Protein AF-A0A7J6TRD1-F1 (afdb_monomer_lite)

Organism: Perkinsus olseni (NCBI:txid32597)

Secondary structure (DSSP, 8-state):
-HHHHHHHHHHTTSS-SSHHHHHHHHHHHHHHHHHHHHHTHHHHTS-TT-PPPTT--HHHHHHHHHHHHHHHHGGGTTTTSHHHH-HHHHHHHHHHHHHHHHH-TTT---TTHHHHHHHHHHHHHHHHH-S-GGG--TT-TTT--HHHHHHHHHHHHHHHHHHHHHSGGGTSTT-HHHHHHHHHHHHHHHHH-HHHHHHHHHT-

Structure (mmCIF, N/CA/C/O backbone):
data_AF-A0A7J6TRD1-F1
#
_entry.id   AF-A0A7J6TRD1-F1
#
loop_
_atom_site.group_PDB
_atom_site.id
_atom_site.type_symbol
_atom_site.label_atom_id
_atom_site.label_alt_id
_atom_site.label_comp_id
_atom_site.label_asym_id
_atom_site.label_entity_id
_atom_site.label_seq_id
_atom_site.pdbx_PDB_ins_code
_atom_site.Cartn_x
_atom_site.Cartn_y
_atom_site.Cartn_z
_atom_site.occupancy
_atom_site.B_iso_or_equiv
_atom_site.auth_seq_id
_atom_site.auth_comp_id
_atom_site.auth_asym_id
_atom_site.auth_atom_id
_atom_site.pdbx_PDB_model_num
ATOM 1 N N . MET A 1 1 ? -4.265 -20.662 -9.378 1.00 59.41 1 MET A N 1
ATOM 2 C CA . MET A 1 1 ? -3.933 -19.256 -9.032 1.00 59.41 1 MET A CA 1
ATOM 3 C C . MET A 1 1 ? -4.530 -18.215 -9.978 1.00 59.41 1 MET A C 1
ATOM 5 O O . MET A 1 1 ? -5.147 -17.291 -9.468 1.00 59.41 1 MET A O 1
ATOM 9 N N . LYS A 1 2 ? -4.452 -18.367 -11.314 1.00 62.97 2 LYS A N 1
ATOM 10 C CA . LYS A 1 2 ? -4.975 -17.378 -12.292 1.00 62.97 2 LYS A CA 1
ATOM 11 C C . LYS A 1 2 ? -6.439 -16.941 -12.072 1.00 62.97 2 LYS A C 1
ATOM 13 O O . LYS A 1 2 ? -6.766 -15.777 -12.265 1.00 62.97 2 LYS A O 1
ATOM 18 N N . VAL A 1 3 ? -7.304 -17.848 -11.606 1.00 75.88 3 VAL A N 1
ATOM 19 C CA . VAL A 1 3 ? -8.715 -17.539 -11.294 1.00 75.88 3 VAL A CA 1
ATOM 20 C C . VAL A 1 3 ? -8.857 -16.600 -10.089 1.00 75.88 3 VAL A C 1
ATOM 22 O O . VAL A 1 3 ? -9.725 -15.735 -10.105 1.00 75.88 3 VAL A O 1
ATOM 25 N N . ARG A 1 4 ? -7.990 -16.720 -9.069 1.00 79.06 4 ARG A N 1
ATOM 26 C CA . ARG A 1 4 ? -8.052 -15.895 -7.848 1.00 79.06 4 ARG A CA 1
ATOM 27 C C . ARG A 1 4 ? -7.770 -14.430 -8.161 1.00 79.06 4 ARG A C 1
ATOM 29 O O . ARG A 1 4 ? -8.547 -13.577 -7.755 1.00 79.06 4 ARG A O 1
ATOM 36 N N . VAL A 1 5 ? -6.713 -14.163 -8.929 1.00 77.19 5 VAL A N 1
ATOM 37 C CA . VAL A 1 5 ? -6.360 -12.796 -9.349 1.00 77.19 5 VAL A CA 1
ATOM 38 C C . VAL A 1 5 ? -7.498 -12.196 -10.141 1.00 77.19 5 VAL A C 1
ATOM 40 O O . VAL A 1 5 ? -8.017 -11.154 -9.769 1.00 77.19 5 VAL A O 1
ATOM 43 N N . LYS A 1 6 ? -7.981 -12.920 -11.154 1.00 78.12 6 LYS A N 1
ATOM 44 C CA . LYS A 1 6 ? -9.067 -12.426 -11.991 1.00 78.12 6 LYS A CA 1
ATOM 45 C C . LYS A 1 6 ? -10.342 -12.134 -11.202 1.00 78.12 6 LYS A C 1
ATOM 47 O O . LYS A 1 6 ? -11.020 -11.149 -11.478 1.00 78.12 6 LYS A O 1
ATOM 52 N N . ALA A 1 7 ? -10.665 -12.985 -10.229 1.00 80.94 7 ALA A N 1
ATOM 53 C CA . ALA A 1 7 ? -11.803 -12.784 -9.344 1.00 80.94 7 ALA A CA 1
ATOM 54 C C . ALA A 1 7 ? -11.631 -11.526 -8.485 1.00 80.94 7 ALA A C 1
ATOM 56 O O . ALA A 1 7 ? -12.567 -10.743 -8.394 1.00 80.94 7 ALA A O 1
ATOM 57 N N . TRP A 1 8 ? -10.446 -11.297 -7.912 1.00 81.50 8 TRP A N 1
ATOM 58 C CA . TRP A 1 8 ? -10.152 -10.100 -7.118 1.00 81.50 8 TRP A CA 1
ATOM 59 C C . TRP A 1 8 ? -10.197 -8.832 -7.964 1.00 81.50 8 TRP A C 1
ATOM 61 O O . TRP A 1 8 ? -10.848 -7.864 -7.589 1.00 81.50 8 TRP A O 1
ATOM 71 N N . GLU A 1 9 ? -9.578 -8.858 -9.141 1.00 80.75 9 GLU A N 1
ATOM 72 C CA . GLU A 1 9 ? -9.594 -7.733 -10.068 1.00 80.75 9 GLU A CA 1
ATOM 73 C C . GLU A 1 9 ? -11.023 -7.355 -10.496 1.00 80.75 9 GLU A C 1
ATOM 75 O O . GLU A 1 9 ? -11.338 -6.175 -10.633 1.00 80.75 9 GLU A O 1
ATOM 80 N N . LEU A 1 10 ? -11.906 -8.336 -10.703 1.00 81.69 10 LEU A N 1
ATOM 81 C CA . LEU A 1 10 ? -13.313 -8.092 -11.032 1.00 81.69 10 LEU A CA 1
ATOM 82 C C . LEU A 1 10 ? -14.129 -7.643 -9.815 1.00 81.69 10 LEU A C 1
ATOM 84 O O . LEU A 1 10 ? -14.879 -6.677 -9.916 1.00 81.69 10 LEU A O 1
ATOM 88 N N . ALA A 1 11 ? -13.976 -8.317 -8.672 1.00 77.56 11 ALA A N 1
ATOM 89 C CA . ALA A 1 11 ? -14.727 -8.031 -7.449 1.00 77.56 11 ALA A CA 1
ATOM 90 C C . ALA A 1 11 ? -14.406 -6.642 -6.888 1.00 77.56 11 ALA A C 1
ATOM 92 O O . ALA A 1 11 ? -15.297 -5.935 -6.430 1.00 77.56 11 ALA A O 1
ATOM 93 N N . LEU A 1 12 ? -13.144 -6.223 -6.987 1.00 80.69 12 LEU A N 1
ATOM 94 C CA . LEU A 1 12 ? -12.707 -4.884 -6.605 1.00 80.69 12 LEU A CA 1
ATOM 95 C C . LEU A 1 12 ? -13.001 -3.850 -7.709 1.00 80.69 12 LEU A C 1
ATOM 97 O O . LEU A 1 12 ? -12.717 -2.671 -7.549 1.00 80.69 12 LEU A O 1
ATOM 101 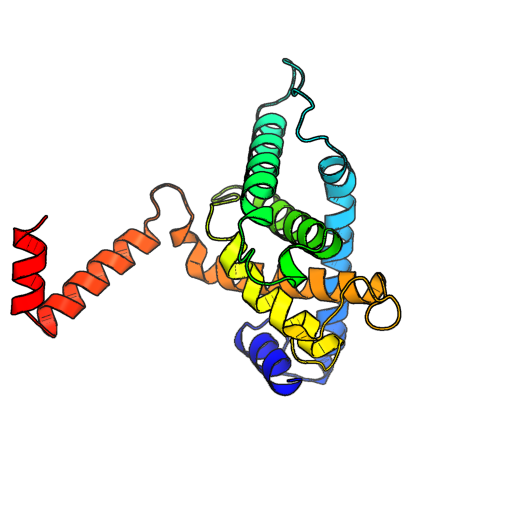N N . GLY A 1 13 ? -13.567 -4.240 -8.855 1.00 77.12 13 GLY A N 1
ATOM 102 C CA . GLY A 1 13 ? -13.823 -3.312 -9.962 1.00 77.12 13 GLY A CA 1
ATOM 103 C C . GLY A 1 13 ? -12.544 -2.736 -10.583 1.00 77.12 13 GLY A C 1
ATOM 104 O O . GLY A 1 13 ? -12.576 -1.706 -11.261 1.00 77.12 13 GLY A O 1
ATOM 105 N N . TYR A 1 14 ? -11.397 -3.387 -10.366 1.00 79.62 14 TYR A N 1
ATOM 106 C CA . TYR A 1 14 ? -10.159 -3.056 -11.061 1.00 79.62 14 TYR A CA 1
ATOM 107 C C . TYR A 1 14 ? -10.305 -3.304 -12.566 1.00 79.62 14 TYR A C 1
ATOM 109 O O . TYR A 1 14 ? -9.889 -2.461 -13.369 1.00 79.62 14 TYR A O 1
ATOM 117 N N . LEU A 1 15 ? -10.966 -4.406 -12.926 1.00 81.44 15 LEU A N 1
ATOM 118 C CA . LEU A 1 15 ? -11.308 -4.778 -14.289 1.00 81.44 15 LEU A CA 1
ATOM 119 C C . LEU A 1 15 ? -12.793 -4.578 -14.603 1.00 81.44 15 LEU A C 1
ATOM 121 O O . LEU A 1 15 ? -13.643 -4.944 -13.792 1.00 81.44 15 LEU A O 1
ATOM 125 N N . PRO A 1 16 ? -13.132 -4.105 -15.818 1.00 79.88 16 PRO A N 1
ATOM 126 C CA . PRO A 1 16 ? -14.514 -4.105 -16.267 1.00 79.88 16 PRO A CA 1
ATOM 127 C C . PRO A 1 16 ? -15.041 -5.549 -16.411 1.00 79.88 16 PRO A C 1
ATOM 129 O O . PRO A 1 16 ? -14.294 -6.442 -16.834 1.00 79.88 16 PRO A O 1
ATOM 132 N N . PRO A 1 17 ? -16.340 -5.797 -16.149 1.00 80.25 17 PRO A N 1
ATOM 133 C CA . PRO A 1 17 ? -16.939 -7.126 -16.306 1.00 80.25 17 PRO A CA 1
ATOM 134 C C . PRO A 1 17 ? -16.835 -7.668 -17.739 1.00 80.25 17 PRO A C 1
ATOM 136 O O . PRO A 1 17 ? -16.698 -8.871 -17.958 1.00 80.25 17 PRO A O 1
ATOM 139 N N . ARG A 1 18 ? -16.862 -6.769 -18.732 1.00 83.31 18 ARG A N 1
ATOM 140 C CA . ARG A 1 18 ? -16.772 -7.107 -20.156 1.00 83.31 18 ARG A CA 1
ATOM 141 C C . ARG A 1 18 ? -15.330 -7.426 -20.544 1.00 83.31 18 ARG A C 1
ATOM 143 O O . ARG A 1 18 ? -14.489 -6.530 -20.569 1.00 83.31 18 ARG A O 1
ATOM 150 N N . LYS A 1 19 ? -15.060 -8.687 -20.907 1.00 82.62 19 LYS A N 1
ATOM 151 C CA . LYS A 1 19 ? -13.717 -9.182 -21.277 1.00 82.62 19 LYS A CA 1
ATOM 152 C C . LYS A 1 19 ? -13.029 -8.338 -22.354 1.00 82.62 19 LYS A C 1
ATOM 154 O O . LYS A 1 19 ? -11.845 -8.050 -22.225 1.00 82.62 19 LYS A O 1
ATOM 159 N N . GLU A 1 20 ? -13.780 -7.889 -23.356 1.00 86.31 20 GLU A N 1
ATOM 160 C CA . GLU A 1 20 ? -13.289 -7.066 -24.474 1.00 86.31 20 GLU A CA 1
ATOM 161 C C . GLU A 1 20 ? -12.671 -5.733 -24.021 1.00 86.31 20 GLU A C 1
ATOM 163 O O . GLU A 1 20 ? -11.752 -5.221 -24.653 1.00 86.31 20 GLU A O 1
ATOM 168 N N . GLN A 1 21 ? -13.130 -5.190 -22.890 1.00 84.88 21 GLN A N 1
ATOM 169 C CA . GLN A 1 21 ? -12.659 -3.914 -22.347 1.00 84.88 21 GLN A CA 1
ATOM 170 C C . GLN A 1 21 ? -11.521 -4.081 -21.332 1.00 84.88 21 GLN A C 1
ATOM 172 O O . GLN A 1 21 ? -10.906 -3.100 -20.923 1.00 84.88 21 GLN A O 1
ATOM 177 N N . GLN A 1 22 ? -11.234 -5.308 -20.887 1.00 87.19 22 GLN A N 1
ATOM 178 C CA . GLN A 1 22 ? -10.293 -5.537 -19.787 1.00 87.19 22 GLN A CA 1
ATOM 179 C C . GLN A 1 22 ? -8.865 -5.177 -20.171 1.00 87.19 22 GLN A C 1
ATOM 181 O O . GLN A 1 22 ? -8.179 -4.521 -19.395 1.00 87.19 22 GLN A O 1
ATOM 186 N N . ARG A 1 23 ? -8.427 -5.562 -21.375 1.00 85.88 23 ARG A N 1
ATOM 187 C CA . ARG A 1 23 ? -7.061 -5.290 -21.835 1.00 85.88 23 ARG A CA 1
ATOM 188 C C . ARG A 1 23 ? -6.803 -3.790 -21.970 1.00 85.88 23 ARG A C 1
ATOM 190 O O . ARG A 1 23 ? -5.841 -3.285 -21.409 1.00 85.88 23 ARG A O 1
ATOM 197 N N . SER A 1 24 ? -7.706 -3.064 -22.631 1.00 89.19 24 SER A N 1
ATOM 198 C CA . SER A 1 24 ? -7.566 -1.614 -22.802 1.00 89.19 24 SER A CA 1
ATOM 199 C C . SER A 1 24 ? -7.636 -0.858 -21.471 1.00 89.19 24 SER A C 1
ATOM 201 O O . SER A 1 24 ? -6.885 0.100 -21.277 1.00 89.19 24 SER A O 1
ATOM 203 N N . ALA A 1 25 ? -8.483 -1.301 -20.534 1.00 88.38 25 ALA A N 1
ATOM 204 C CA . ALA A 1 25 ? -8.559 -0.735 -19.190 1.00 88.38 25 ALA A CA 1
ATOM 205 C C . ALA A 1 25 ? -7.268 -0.959 -18.382 1.00 88.38 25 ALA A C 1
ATOM 207 O O . ALA A 1 25 ? -6.774 -0.005 -17.781 1.00 88.38 25 ALA A O 1
ATOM 208 N N . LEU A 1 26 ? -6.703 -2.174 -18.406 1.00 89.88 26 LEU A N 1
ATOM 209 C CA . LEU A 1 26 ? -5.415 -2.487 -17.772 1.00 89.88 26 LEU A CA 1
ATOM 210 C C . LEU A 1 26 ? -4.291 -1.643 -18.356 1.00 89.88 26 LEU A C 1
ATOM 212 O O . LEU A 1 26 ? -3.582 -0.963 -17.621 1.00 89.88 26 LEU A O 1
ATOM 216 N N . ASP A 1 27 ? -4.158 -1.639 -19.681 1.00 92.12 27 ASP A N 1
ATOM 217 C CA . ASP A 1 27 ? -3.076 -0.925 -20.353 1.00 92.12 27 ASP A CA 1
ATOM 218 C C . ASP A 1 27 ? -3.147 0.577 -20.064 1.00 92.12 27 ASP A C 1
ATOM 220 O O . ASP A 1 27 ? -2.119 1.226 -19.866 1.00 92.12 27 ASP A O 1
ATOM 224 N N . ARG A 1 28 ? -4.362 1.136 -19.994 1.00 94.81 28 ARG A N 1
ATOM 225 C CA . ARG A 1 28 ? -4.574 2.528 -19.593 1.00 94.81 28 ARG A CA 1
ATOM 226 C C . ARG A 1 28 ? -4.111 2.772 -18.158 1.00 94.81 28 ARG A C 1
ATOM 228 O O . ARG A 1 28 ? -3.287 3.656 -17.951 1.00 94.81 28 ARG A O 1
ATOM 235 N N . LYS A 1 29 ? -4.577 1.974 -17.196 1.00 94.56 29 LYS A N 1
ATOM 236 C CA . LYS A 1 29 ? -4.202 2.104 -15.778 1.00 94.56 29 LYS A CA 1
ATOM 237 C C . LYS A 1 29 ? -2.697 1.941 -15.547 1.00 94.56 29 LYS A C 1
ATOM 239 O O . LYS A 1 29 ? -2.106 2.705 -14.786 1.00 94.56 29 LYS A O 1
ATOM 244 N N . ARG A 1 30 ? -2.057 1.011 -16.257 1.00 96.31 30 ARG A N 1
ATOM 245 C CA . ARG A 1 30 ? -0.602 0.801 -16.212 1.00 96.31 30 ARG A CA 1
ATOM 246 C C . ARG A 1 30 ? 0.177 1.960 -16.819 1.00 96.31 30 ARG A C 1
ATOM 248 O O . ARG A 1 30 ? 1.230 2.325 -16.307 1.00 96.31 30 ARG A O 1
ATOM 255 N N . ARG A 1 31 ? -0.322 2.578 -17.895 1.00 96.88 31 ARG A N 1
ATOM 256 C CA . ARG A 1 31 ? 0.269 3.817 -18.431 1.00 96.88 31 ARG A CA 1
ATOM 257 C C . ARG A 1 31 ? 0.128 4.980 -17.456 1.00 96.88 31 ARG A C 1
ATOM 259 O O . ARG A 1 31 ? 1.107 5.685 -17.250 1.00 96.88 31 ARG A O 1
ATOM 266 N N . GLU A 1 32 ? -1.044 5.154 -16.852 1.00 97.19 32 GLU A N 1
ATOM 267 C CA . GLU A 1 32 ? -1.280 6.195 -15.845 1.00 97.19 32 GLU A CA 1
ATOM 268 C C . GLU A 1 32 ? -0.314 6.043 -14.666 1.00 97.19 32 GLU A C 1
ATOM 270 O O . GLU A 1 32 ? 0.370 7.000 -14.320 1.00 97.19 32 GLU A O 1
ATOM 275 N N . TYR A 1 33 ? -0.160 4.833 -14.122 1.00 97.62 33 TYR A N 1
ATOM 276 C CA . TYR A 1 33 ? 0.791 4.588 -13.036 1.00 97.62 33 TYR A CA 1
ATOM 277 C C . TYR A 1 33 ? 2.244 4.901 -13.431 1.00 97.62 33 TYR A C 1
ATOM 279 O O . TYR A 1 33 ? 2.953 5.561 -12.678 1.00 97.62 33 TYR A O 1
ATOM 287 N N . ARG A 1 34 ? 2.678 4.524 -14.644 1.00 96.44 34 ARG A N 1
ATOM 288 C CA . ARG A 1 34 ? 4.024 4.862 -15.154 1.00 96.44 34 ARG A CA 1
ATOM 289 C C . ARG A 1 34 ? 4.284 6.367 -15.241 1.00 96.44 34 ARG A C 1
ATOM 291 O O . ARG A 1 34 ? 5.433 6.791 -15.130 1.00 96.44 34 ARG A O 1
ATOM 298 N N . VAL A 1 35 ? 3.253 7.174 -15.491 1.00 97.44 35 VAL A N 1
ATOM 299 C CA . VAL A 1 35 ? 3.386 8.638 -15.457 1.00 97.44 35 VAL A CA 1
ATOM 300 C C . VAL A 1 35 ? 3.644 9.096 -14.023 1.00 97.44 35 VAL A C 1
ATOM 302 O O . VAL A 1 35 ? 4.576 9.862 -13.805 1.00 97.44 35 VAL A O 1
ATOM 305 N N . LEU A 1 36 ? 2.916 8.550 -13.045 1.00 96.44 36 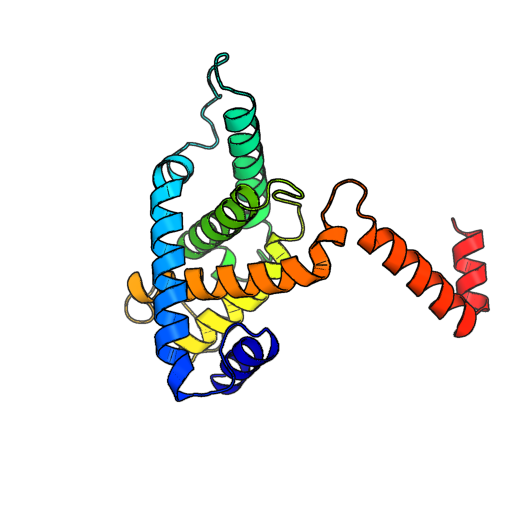LEU A N 1
ATOM 306 C CA . LEU A 1 36 ? 3.102 8.885 -11.628 1.00 96.44 36 LEU A CA 1
ATOM 307 C C . LEU A 1 36 ? 4.488 8.510 -11.115 1.00 96.44 36 LEU A C 1
ATOM 309 O O . LEU A 1 36 ? 5.134 9.306 -10.448 1.00 96.44 36 LEU A O 1
ATOM 313 N N . THR A 1 37 ? 4.999 7.332 -11.466 1.00 95.62 37 THR A N 1
ATOM 314 C CA . THR A 1 37 ? 6.352 6.942 -11.043 1.00 95.62 37 THR A CA 1
ATOM 315 C C . THR A 1 37 ? 7.430 7.881 -11.582 1.00 95.62 37 THR A C 1
ATOM 317 O O . THR A 1 37 ? 8.455 8.053 -10.935 1.00 95.62 37 THR A O 1
ATOM 320 N N . ARG A 1 38 ? 7.208 8.496 -12.754 1.00 94.75 38 ARG A N 1
ATOM 321 C CA . ARG A 1 38 ? 8.119 9.508 -13.315 1.00 94.75 38 ARG A CA 1
ATOM 322 C C . ARG A 1 38 ? 7.958 10.857 -12.623 1.00 94.75 38 ARG A C 1
ATOM 324 O O . ARG A 1 38 ? 8.957 11.510 -12.366 1.00 94.75 38 ARG A O 1
ATOM 331 N N . GLU A 1 39 ? 6.724 11.246 -12.314 1.00 94.19 39 GLU A N 1
ATOM 332 C CA . GLU A 1 39 ? 6.408 12.479 -11.581 1.00 94.19 39 GLU A CA 1
ATOM 333 C C . GLU A 1 39 ? 7.091 12.523 -10.206 1.00 94.19 39 GLU A C 1
ATOM 335 O O . GLU A 1 39 ? 7.585 13.568 -9.801 1.00 94.19 39 GLU A O 1
ATOM 340 N N . PHE A 1 40 ? 7.174 11.381 -9.517 1.00 91.44 40 PHE A N 1
ATOM 341 C CA . PHE A 1 40 ? 7.779 11.275 -8.185 1.00 91.44 40 PHE A CA 1
ATOM 342 C C . PHE A 1 40 ? 9.207 10.700 -8.182 1.00 91.44 40 PHE A C 1
ATOM 344 O O . PHE A 1 40 ? 9.714 10.358 -7.116 1.00 91.44 40 PHE A O 1
ATOM 351 N N . ALA A 1 41 ? 9.870 10.584 -9.339 1.00 90.00 41 ALA A N 1
ATOM 352 C CA . ALA A 1 41 ? 11.173 9.917 -9.454 1.00 90.00 41 ALA A CA 1
ATOM 353 C C . ALA A 1 41 ? 12.245 10.517 -8.524 1.00 90.00 41 ALA A C 1
ATOM 355 O O . ALA A 1 41 ? 12.927 9.772 -7.819 1.00 90.00 41 ALA A O 1
ATOM 356 N N . ASP A 1 42 ? 12.325 11.849 -8.461 1.00 86.56 42 ASP A N 1
ATOM 357 C CA . ASP A 1 42 ? 13.316 12.581 -7.658 1.00 86.56 42 ASP A CA 1
ATOM 358 C C . ASP A 1 42 ? 13.137 12.369 -6.147 1.00 86.56 42 ASP A C 1
ATOM 360 O O . ASP A 1 42 ? 14.084 12.472 -5.369 1.00 86.56 42 ASP A O 1
ATOM 364 N N . VAL A 1 43 ? 11.920 12.041 -5.702 1.00 86.31 43 VAL A N 1
ATOM 365 C CA . VAL A 1 43 ? 11.653 11.782 -4.283 1.00 86.31 43 VAL A CA 1
ATOM 366 C C . VAL A 1 43 ? 12.336 10.485 -3.848 1.00 86.31 43 VAL A C 1
ATOM 368 O O . VAL A 1 43 ? 12.921 10.414 -2.768 1.00 86.31 43 VAL A O 1
ATOM 371 N N . PHE A 1 44 ? 12.308 9.457 -4.695 1.00 84.75 44 PHE A N 1
ATOM 372 C CA . PHE A 1 44 ? 12.862 8.146 -4.356 1.00 84.75 44 PHE A CA 1
ATOM 373 C C . PHE A 1 44 ? 14.393 8.128 -4.330 1.00 84.75 44 PHE A C 1
ATOM 375 O O . PHE A 1 44 ? 14.975 7.226 -3.730 1.00 84.75 44 PHE A O 1
ATOM 382 N N . THR A 1 45 ? 15.051 9.131 -4.921 1.00 82.31 45 THR A N 1
ATOM 383 C CA . THR A 1 45 ? 16.509 9.299 -4.842 1.00 82.31 45 THR A CA 1
ATOM 384 C C . THR A 1 45 ? 16.977 9.982 -3.559 1.00 82.31 45 THR A C 1
ATOM 386 O O . THR A 1 45 ? 18.172 9.965 -3.280 1.00 82.31 45 THR A O 1
ATOM 389 N N . LEU A 1 46 ? 16.067 10.568 -2.772 1.00 77.06 46 LEU A N 1
ATOM 390 C CA . LEU A 1 46 ? 16.420 11.226 -1.514 1.00 77.06 46 LEU A CA 1
ATOM 391 C C . LEU A 1 46 ? 16.953 10.205 -0.511 1.00 77.06 46 LEU A C 1
ATOM 393 O O . LEU A 1 46 ? 16.329 9.160 -0.287 1.00 77.06 46 LEU A O 1
ATOM 397 N N . SER A 1 47 ? 18.070 10.520 0.138 1.00 67.88 47 SER A N 1
ATOM 398 C CA . SER A 1 47 ? 18.627 9.657 1.178 1.00 67.88 47 SER A CA 1
ATOM 399 C C . SER A 1 47 ? 17.881 9.852 2.498 1.00 67.88 47 SER A C 1
ATOM 401 O O . SER A 1 47 ? 17.468 10.952 2.860 1.00 67.88 47 SER A O 1
ATOM 403 N N . THR A 1 48 ? 17.722 8.776 3.268 1.00 63.03 48 THR A N 1
ATOM 404 C CA . THR A 1 48 ? 17.039 8.803 4.578 1.00 63.03 48 THR A CA 1
ATOM 405 C C . THR A 1 48 ? 17.809 9.591 5.648 1.00 63.03 48 THR A C 1
ATOM 407 O O . THR A 1 48 ? 17.246 9.908 6.697 1.00 63.03 48 THR A O 1
ATOM 410 N N . GLU A 1 49 ? 19.085 9.878 5.379 1.00 59.12 49 GLU A N 1
ATOM 411 C CA . GLU A 1 49 ? 20.043 10.566 6.255 1.00 59.12 49 GLU A CA 1
ATOM 412 C C . GLU A 1 49 ? 20.251 12.041 5.882 1.00 59.12 49 GLU A C 1
ATOM 414 O O . GLU A 1 49 ? 20.836 12.796 6.656 1.00 59.12 49 GLU A O 1
ATOM 419 N N . GLU A 1 50 ? 19.757 12.480 4.721 1.00 63.06 50 GLU A N 1
ATOM 420 C CA . GLU A 1 50 ? 19.856 13.880 4.319 1.00 63.06 50 GLU A CA 1
ATOM 421 C C . GLU A 1 50 ? 18.875 14.714 5.135 1.00 63.06 50 GLU A C 1
ATOM 423 O O . GLU A 1 50 ? 17.657 14.640 4.958 1.00 63.06 50 GLU A O 1
ATOM 428 N N . THR A 1 51 ? 19.410 15.518 6.051 1.00 65.06 51 THR A N 1
ATOM 429 C CA . THR A 1 51 ? 18.638 16.537 6.753 1.00 65.06 51 THR A CA 1
ATOM 430 C C . THR A 1 51 ? 18.091 17.514 5.719 1.00 65.06 51 THR A C 1
ATOM 432 O O . THR A 1 51 ? 18.862 18.149 4.996 1.00 65.06 51 THR A O 1
ATOM 435 N N . LEU A 1 52 ? 16.764 17.652 5.648 1.00 72.75 52 LEU A N 1
ATOM 436 C CA . LEU A 1 52 ? 16.154 18.676 4.805 1.00 72.75 52 LEU A CA 1
ATOM 437 C C . LEU A 1 52 ? 16.749 20.056 5.142 1.00 72.75 52 LEU A C 1
ATOM 439 O O . LEU A 1 52 ? 16.936 20.366 6.324 1.00 72.75 52 LEU A O 1
ATOM 443 N N . PRO A 1 53 ? 17.024 20.905 4.136 1.00 74.88 53 PRO A N 1
ATOM 444 C CA . PRO A 1 53 ? 17.519 22.250 4.387 1.00 74.88 53 PRO A CA 1
ATOM 445 C C . PRO A 1 53 ? 16.518 23.024 5.252 1.00 74.88 53 PRO A C 1
ATOM 447 O O . PRO A 1 53 ? 15.308 22.862 5.110 1.00 74.88 53 PRO A O 1
ATOM 450 N N . ALA A 1 54 ? 17.007 23.917 6.115 1.00 74.44 54 ALA A N 1
ATOM 451 C CA . ALA A 1 54 ? 16.146 24.737 6.977 1.00 74.44 54 ALA A CA 1
ATOM 452 C C . ALA A 1 54 ? 15.155 25.622 6.186 1.00 74.44 54 ALA A C 1
ATOM 454 O O . ALA A 1 54 ? 14.147 26.062 6.730 1.00 74.44 54 ALA A O 1
ATOM 455 N N . SER A 1 55 ? 15.424 25.858 4.897 1.00 82.31 55 SER A N 1
ATOM 456 C CA . SER A 1 55 ? 14.547 26.554 3.949 1.00 82.31 55 SER A CA 1
ATOM 457 C C . SER A 1 55 ? 13.481 25.663 3.295 1.00 82.31 55 SER A C 1
ATOM 459 O O . SER A 1 55 ? 12.711 26.157 2.471 1.00 82.31 55 SER A O 1
ATOM 461 N N . ALA A 1 56 ? 13.426 24.366 3.619 1.00 83.00 56 ALA A N 1
ATOM 462 C CA . ALA A 1 56 ? 12.446 23.446 3.057 1.00 83.00 56 ALA A CA 1
ATOM 463 C C . ALA A 1 56 ? 11.023 23.899 3.394 1.00 83.00 56 ALA A C 1
ATOM 465 O O . ALA A 1 56 ? 10.687 24.179 4.547 1.00 83.00 56 ALA A O 1
ATOM 466 N N . THR A 1 57 ? 10.172 23.932 2.375 1.00 86.62 57 THR A N 1
ATOM 467 C CA . THR A 1 57 ? 8.757 24.281 2.520 1.00 86.62 57 THR A CA 1
ATOM 468 C C . THR A 1 57 ? 8.024 23.256 3.389 1.00 86.62 57 THR A C 1
ATOM 470 O O . THR A 1 57 ? 8.417 22.090 3.464 1.00 86.62 57 THR A O 1
ATOM 473 N N . ALA A 1 58 ? 6.898 23.651 3.988 1.00 85.38 58 ALA A N 1
ATOM 474 C CA . ALA A 1 58 ? 6.060 22.736 4.769 1.00 85.38 58 ALA A CA 1
ATOM 475 C C . ALA A 1 58 ? 5.634 21.487 3.964 1.00 85.38 58 ALA A C 1
ATOM 477 O O . ALA A 1 58 ? 5.623 20.379 4.494 1.00 85.38 58 ALA A O 1
ATOM 478 N N . SER A 1 59 ? 5.362 21.649 2.662 1.00 82.81 59 SER A N 1
ATOM 479 C CA . SER A 1 59 ? 5.032 20.533 1.764 1.00 82.81 59 SER A CA 1
ATOM 480 C C . SER A 1 59 ? 6.192 19.543 1.619 1.00 82.81 59 SER A C 1
ATOM 482 O O . SER A 1 59 ? 5.976 18.334 1.671 1.00 82.81 59 SER A O 1
ATOM 484 N N . GLN A 1 60 ? 7.425 20.034 1.465 1.00 82.38 60 GLN A N 1
ATOM 485 C CA . GLN A 1 60 ? 8.616 19.180 1.365 1.00 82.38 60 GLN A CA 1
ATOM 486 C C . GLN A 1 60 ? 8.891 18.445 2.679 1.00 82.38 60 GLN A C 1
ATOM 488 O O . GLN A 1 60 ? 9.203 17.256 2.669 1.00 82.38 60 GLN A O 1
ATOM 493 N N . GLN A 1 61 ? 8.713 19.123 3.816 1.00 85.44 61 GLN A N 1
ATOM 494 C CA . GLN A 1 61 ? 8.841 18.506 5.138 1.00 85.44 61 GLN A CA 1
ATOM 495 C C . GLN A 1 61 ? 7.831 17.369 5.329 1.00 85.44 61 GLN 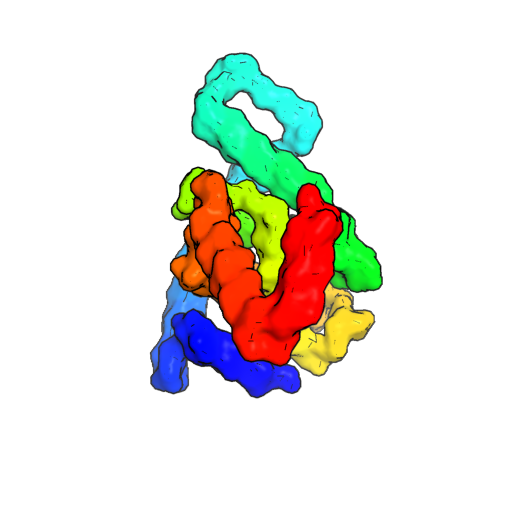A C 1
ATOM 497 O O . GLN A 1 61 ? 8.204 16.284 5.773 1.00 85.44 61 GLN A O 1
ATOM 502 N N . GLN A 1 62 ? 6.572 17.579 4.933 1.00 85.44 62 GLN A N 1
ATOM 503 C CA . GLN A 1 62 ? 5.534 16.550 5.004 1.00 85.44 62 GLN A CA 1
ATOM 504 C C . GLN A 1 62 ? 5.837 15.356 4.087 1.00 85.44 62 GLN A C 1
ATOM 506 O O . GLN A 1 62 ? 5.707 14.207 4.509 1.00 85.44 62 GLN A O 1
ATOM 511 N N . GLN A 1 63 ? 6.270 15.610 2.849 1.00 85.06 63 GLN A N 1
ATOM 512 C CA . GLN A 1 63 ? 6.668 14.565 1.901 1.00 85.06 63 GLN A CA 1
ATOM 513 C C . GLN A 1 63 ? 7.823 13.716 2.443 1.00 85.06 63 GLN A C 1
ATOM 515 O O . GLN A 1 63 ? 7.760 12.488 2.402 1.00 85.06 63 GLN A O 1
ATOM 520 N N . TYR A 1 64 ? 8.851 14.358 2.993 1.00 87.25 64 TYR A N 1
ATOM 521 C CA . TYR A 1 64 ? 9.999 13.672 3.575 1.00 87.25 64 TYR A CA 1
ATOM 522 C C . TYR A 1 64 ? 9.623 12.869 4.825 1.00 87.25 64 TYR A C 1
ATOM 524 O O . TYR A 1 64 ? 10.027 11.715 4.958 1.00 87.25 64 TYR A O 1
ATOM 532 N N . ALA A 1 65 ? 8.796 13.430 5.712 1.00 89.88 65 ALA A N 1
ATOM 533 C CA . ALA A 1 65 ? 8.289 12.716 6.883 1.00 89.88 65 ALA A CA 1
ATOM 534 C C . ALA A 1 65 ? 7.497 11.459 6.484 1.00 89.88 65 ALA A C 1
ATOM 536 O O . ALA A 1 65 ? 7.735 10.384 7.036 1.00 89.88 65 ALA A O 1
ATOM 537 N N . CYS A 1 66 ? 6.624 11.578 5.478 1.00 92.38 66 CYS A N 1
ATOM 538 C CA . CYS A 1 66 ? 5.873 10.456 4.916 1.00 92.38 66 CYS A CA 1
ATOM 539 C C . CYS A 1 66 ? 6.807 9.363 4.377 1.00 92.38 66 CYS A C 1
ATOM 541 O O . CYS A 1 66 ? 6.650 8.193 4.722 1.00 92.38 66 CYS A O 1
ATOM 543 N N . LEU A 1 67 ? 7.795 9.734 3.555 1.00 93.06 67 LEU A N 1
ATOM 544 C CA . LEU A 1 67 ? 8.743 8.778 2.980 1.00 93.06 67 LEU A CA 1
ATOM 545 C C . LEU A 1 67 ? 9.570 8.073 4.061 1.00 93.06 67 LEU A C 1
ATOM 547 O O . LEU A 1 67 ? 9.721 6.852 4.022 1.00 93.06 67 LEU A O 1
ATOM 551 N N . ARG A 1 68 ? 10.075 8.819 5.051 1.00 92.50 68 ARG A N 1
ATOM 552 C CA . ARG A 1 68 ? 10.831 8.235 6.168 1.00 92.50 68 ARG A CA 1
ATOM 553 C C . ARG A 1 68 ? 10.007 7.222 6.943 1.00 92.50 68 ARG A C 1
ATOM 555 O O . ARG A 1 68 ? 10.528 6.165 7.275 1.00 92.50 68 ARG A O 1
ATOM 562 N N . GLN A 1 69 ? 8.742 7.527 7.219 1.00 94.94 69 GLN A N 1
ATOM 563 C CA . GLN A 1 69 ? 7.867 6.596 7.922 1.00 94.94 69 GLN A CA 1
ATOM 564 C C . GLN A 1 69 ? 7.669 5.303 7.118 1.00 94.94 69 GLN A C 1
ATOM 566 O O . GLN A 1 69 ? 7.854 4.217 7.659 1.00 94.94 69 GLN A O 1
ATOM 571 N N . ILE A 1 70 ? 7.395 5.415 5.814 1.00 96.62 70 ILE A N 1
ATOM 572 C CA . ILE A 1 70 ? 7.272 4.259 4.911 1.00 96.62 70 ILE A CA 1
ATOM 573 C C . ILE A 1 70 ? 8.547 3.399 4.940 1.00 96.62 70 ILE A C 1
ATOM 575 O O . ILE A 1 70 ? 8.464 2.182 5.092 1.00 96.62 70 ILE A O 1
ATOM 579 N N . ARG A 1 71 ? 9.730 4.023 4.867 1.00 95.06 71 ARG A N 1
ATOM 580 C CA . ARG A 1 71 ? 11.032 3.329 4.918 1.00 95.06 71 ARG A CA 1
ATOM 581 C C . ARG A 1 71 ? 11.310 2.619 6.237 1.00 95.06 71 ARG A C 1
ATOM 583 O O . ARG A 1 71 ? 12.029 1.628 6.250 1.00 95.06 71 ARG A O 1
ATOM 590 N N . VAL A 1 72 ? 10.751 3.110 7.339 1.00 94.62 72 VAL A N 1
ATOM 591 C CA . VAL A 1 72 ? 10.846 2.450 8.647 1.00 94.62 72 VAL A CA 1
ATOM 592 C C . VAL A 1 72 ? 9.863 1.278 8.749 1.00 94.62 72 VAL A C 1
ATOM 594 O O . VAL A 1 72 ? 10.159 0.271 9.391 1.00 94.62 72 VAL A O 1
ATOM 597 N N . ASP A 1 73 ? 8.695 1.376 8.120 1.00 96.62 73 ASP A N 1
ATOM 598 C CA . ASP A 1 73 ? 7.643 0.360 8.213 1.00 96.62 73 ASP A CA 1
ATOM 599 C C . ASP A 1 73 ? 7.888 -0.838 7.287 1.00 96.62 73 ASP A C 1
ATOM 601 O O . ASP A 1 73 ? 7.687 -1.982 7.699 1.00 96.62 73 ASP A O 1
ATOM 605 N N . ILE A 1 74 ? 8.364 -0.607 6.061 1.00 96.06 74 ILE A N 1
ATOM 606 C CA . ILE A 1 74 ? 8.521 -1.658 5.043 1.00 96.06 74 ILE A CA 1
ATOM 607 C C . ILE A 1 74 ? 9.405 -2.827 5.511 1.00 96.06 74 ILE A C 1
ATOM 609 O O . ILE A 1 74 ? 8.936 -3.960 5.430 1.00 96.06 74 ILE A O 1
ATOM 613 N N . PRO A 1 75 ? 10.616 -2.623 6.069 1.00 94.06 75 PRO A N 1
ATOM 614 C CA . PRO A 1 75 ? 11.458 -3.739 6.510 1.00 94.06 75 PRO A CA 1
ATOM 615 C C . PRO A 1 75 ? 10.851 -4.565 7.655 1.00 94.06 75 PRO A C 1
ATOM 617 O O . PRO A 1 75 ? 11.263 -5.698 7.889 1.00 94.06 75 PRO A O 1
ATOM 620 N N . ARG A 1 76 ? 9.882 -3.996 8.385 1.00 94.12 76 ARG A N 1
ATOM 621 C CA . ARG A 1 76 ? 9.158 -4.654 9.485 1.00 94.12 76 ARG A CA 1
ATOM 622 C C . ARG A 1 76 ? 7.887 -5.367 9.012 1.00 94.12 76 ARG A C 1
ATOM 624 O O . ARG A 1 76 ? 7.279 -6.096 9.787 1.00 94.12 76 ARG A O 1
ATOM 631 N N . THR A 1 77 ? 7.472 -5.140 7.768 1.00 92.94 77 THR A N 1
ATOM 632 C CA . THR A 1 77 ? 6.214 -5.634 7.204 1.00 92.94 77 THR A CA 1
ATOM 633 C C . THR A 1 77 ? 6.362 -7.098 6.787 1.00 92.94 77 THR A C 1
ATOM 635 O O . THR A 1 77 ? 7.031 -7.382 5.797 1.00 92.94 77 THR A O 1
ATOM 638 N N . PHE A 1 78 ? 5.730 -8.019 7.526 1.00 89.19 78 PHE A N 1
ATOM 639 C CA . PHE A 1 78 ? 5.765 -9.472 7.275 1.00 89.19 78 PHE A CA 1
ATOM 640 C C . PHE A 1 78 ? 7.188 -10.013 7.026 1.00 89.19 78 PHE A C 1
ATOM 642 O O . PHE A 1 78 ? 7.429 -10.750 6.064 1.00 89.19 78 PHE A O 1
ATOM 649 N N . SER A 1 79 ? 8.145 -9.617 7.872 1.00 87.75 79 SER A N 1
ATOM 650 C CA . SER A 1 79 ? 9.578 -9.902 7.690 1.00 87.75 79 SER A CA 1
ATOM 651 C C . SER A 1 79 ? 9.927 -11.394 7.756 1.00 87.75 79 SER A C 1
ATOM 653 O O . SER A 1 79 ? 10.975 -11.809 7.266 1.00 87.75 79 SER A O 1
ATOM 655 N N . GLU A 1 80 ? 9.032 -12.220 8.293 1.00 87.56 80 GLU A N 1
ATOM 656 C CA . GLU A 1 80 ? 9.102 -13.680 8.262 1.00 87.56 80 GLU A CA 1
ATOM 657 C C . GLU A 1 80 ? 8.976 -14.292 6.853 1.00 87.56 80 GLU A C 1
ATOM 659 O O . GLU A 1 80 ? 9.366 -15.444 6.647 1.00 87.56 80 GLU A O 1
ATOM 664 N N . LEU A 1 81 ? 8.452 -13.554 5.869 1.00 87.44 81 LEU A N 1
ATOM 665 C CA . LEU A 1 81 ? 8.377 -13.996 4.478 1.00 87.44 81 LEU A CA 1
ATOM 666 C C . LEU A 1 81 ? 9.543 -13.407 3.673 1.00 87.44 81 LEU A C 1
ATOM 668 O O . LEU A 1 81 ? 9.605 -12.202 3.434 1.00 87.44 81 LEU A O 1
ATOM 672 N N . SER A 1 82 ? 10.418 -14.279 3.163 1.00 89.25 82 SER A N 1
ATOM 673 C CA . SER A 1 82 ? 11.642 -13.910 2.424 1.00 89.25 82 SER A CA 1
ATOM 674 C C . SER A 1 82 ? 11.414 -12.972 1.235 1.00 89.25 82 SER A C 1
ATOM 676 O O . SER A 1 82 ? 12.288 -12.189 0.873 1.00 89.25 82 SER A O 1
ATOM 678 N N . ILE A 1 83 ? 10.230 -12.999 0.623 1.00 92.81 83 ILE A N 1
ATOM 679 C CA . ILE A 1 83 ? 9.929 -12.103 -0.493 1.00 92.81 83 ILE A CA 1
ATOM 680 C C . ILE A 1 83 ? 9.895 -10.626 -0.073 1.00 92.81 83 ILE A C 1
ATOM 682 O O . ILE A 1 83 ? 10.281 -9.764 -0.858 1.00 92.81 83 ILE A O 1
ATOM 686 N N . PHE A 1 84 ? 9.498 -10.327 1.169 1.00 94.50 84 PHE A N 1
ATOM 687 C CA . PHE A 1 84 ? 9.463 -8.959 1.698 1.00 94.50 84 PHE A CA 1
ATOM 688 C C . PHE A 1 84 ? 10.828 -8.477 2.203 1.00 94.50 84 PHE A C 1
ATOM 690 O O . PHE A 1 84 ? 11.009 -7.282 2.442 1.00 94.50 84 PHE A O 1
ATOM 697 N N . THR A 1 85 ? 11.826 -9.362 2.288 1.00 92.44 85 THR A N 1
ATOM 698 C CA . THR A 1 85 ? 13.219 -8.964 2.531 1.00 92.44 85 THR A CA 1
ATOM 699 C C . THR A 1 85 ? 13.959 -8.573 1.247 1.00 92.44 85 THR A C 1
ATOM 701 O O . THR A 1 85 ? 15.037 -7.994 1.335 1.00 92.44 85 THR A O 1
ATOM 704 N N . SER A 1 86 ? 13.405 -8.855 0.058 1.00 94.19 86 SER A N 1
ATOM 705 C CA . SER A 1 86 ? 14.012 -8.447 -1.218 1.00 94.19 86 SER A CA 1
ATOM 706 C C . SER A 1 86 ? 13.941 -6.932 -1.412 1.00 94.19 86 SER A C 1
ATOM 708 O O . SER A 1 86 ? 12.868 -6.326 -1.348 1.00 94.19 86 SER A O 1
ATOM 710 N N . GLU A 1 87 ? 15.079 -6.323 -1.747 1.00 94.31 87 GLU A N 1
ATOM 711 C CA . GLU A 1 87 ? 15.182 -4.887 -2.012 1.00 94.31 87 GLU A CA 1
ATOM 712 C C . GLU A 1 87 ? 14.280 -4.448 -3.180 1.00 94.31 87 GLU A C 1
ATOM 714 O O . GLU A 1 87 ? 13.684 -3.369 -3.130 1.00 94.31 87 GLU A O 1
ATOM 719 N N . ARG A 1 88 ? 14.103 -5.293 -4.210 1.00 95.56 88 ARG A N 1
ATOM 720 C CA . ARG A 1 88 ? 13.204 -4.995 -5.342 1.00 95.56 88 ARG A CA 1
ATOM 721 C C . ARG A 1 88 ? 11.760 -4.832 -4.870 1.00 95.56 88 ARG A C 1
ATOM 723 O O . ARG A 1 88 ? 11.078 -3.901 -5.303 1.00 95.56 88 ARG A O 1
ATOM 730 N N . ILE A 1 89 ? 11.312 -5.695 -3.956 1.00 96.69 89 ILE A N 1
ATOM 731 C CA . ILE A 1 89 ? 9.957 -5.650 -3.391 1.00 96.69 89 ILE A CA 1
ATOM 732 C C . ILE A 1 89 ? 9.800 -4.503 -2.403 1.00 96.69 89 ILE A C 1
ATOM 734 O O . ILE A 1 89 ? 8.799 -3.793 -2.468 1.00 96.69 89 ILE A O 1
ATOM 738 N N . GLN A 1 90 ? 10.795 -4.243 -1.557 1.00 96.69 90 GLN A N 1
ATOM 739 C CA . GLN A 1 90 ? 10.754 -3.096 -0.650 1.00 96.69 90 GLN A CA 1
ATOM 740 C C . GLN A 1 90 ? 10.674 -1.771 -1.417 1.00 96.69 90 GLN A C 1
ATOM 742 O O . GLN A 1 90 ? 9.807 -0.948 -1.131 1.00 96.69 90 GLN A O 1
ATOM 747 N N . LYS A 1 91 ? 11.487 -1.596 -2.468 1.00 96.06 91 LYS A N 1
ATOM 748 C CA . LYS A 1 91 ? 11.422 -0.413 -3.342 1.00 96.06 91 LYS A CA 1
ATOM 749 C C . LYS A 1 91 ? 10.091 -0.311 -4.089 1.00 96.06 91 LYS A C 1
ATOM 751 O O . LYS A 1 91 ? 9.574 0.789 -4.262 1.00 96.06 91 LYS A O 1
ATOM 756 N N . MET A 1 92 ? 9.526 -1.436 -4.531 1.00 97.75 92 MET A N 1
ATOM 757 C CA . MET A 1 92 ? 8.192 -1.480 -5.142 1.00 97.75 92 MET A CA 1
ATOM 758 C C . MET A 1 92 ? 7.119 -0.989 -4.163 1.00 97.75 92 MET A C 1
ATOM 760 O O . MET A 1 92 ? 6.325 -0.113 -4.503 1.00 97.75 92 MET A O 1
ATOM 764 N N . MET A 1 93 ? 7.112 -1.519 -2.940 1.00 98.31 93 MET A N 1
ATOM 765 C CA . MET A 1 93 ? 6.162 -1.118 -1.903 1.00 98.31 93 MET A CA 1
ATOM 766 C C . MET A 1 93 ? 6.343 0.349 -1.502 1.00 98.31 93 MET A C 1
ATOM 768 O O . MET A 1 93 ? 5.345 1.051 -1.357 1.00 98.31 93 MET A O 1
ATOM 772 N N . GLU A 1 94 ? 7.584 0.836 -1.397 1.00 97.69 94 GLU A N 1
ATOM 773 C CA . GLU A 1 94 ? 7.891 2.243 -1.110 1.00 97.69 94 GLU A CA 1
ATOM 774 C C . GLU A 1 94 ? 7.239 3.162 -2.143 1.00 97.69 94 GLU A C 1
ATOM 776 O O . GLU A 1 94 ? 6.508 4.082 -1.772 1.00 97.69 94 GLU A O 1
ATOM 781 N N . ARG A 1 95 ? 7.433 2.869 -3.437 1.00 97.94 95 ARG A N 1
ATOM 782 C CA . ARG A 1 95 ? 6.832 3.648 -4.526 1.00 97.94 95 ARG A CA 1
ATOM 783 C C . ARG A 1 95 ? 5.313 3.643 -4.460 1.00 97.94 95 ARG A C 1
ATOM 785 O O . ARG A 1 95 ? 4.705 4.711 -4.497 1.00 97.94 95 ARG A O 1
ATOM 792 N N . ILE A 1 96 ? 4.700 2.467 -4.315 1.00 98.56 96 ILE A N 1
ATOM 793 C CA . ILE A 1 96 ? 3.238 2.335 -4.257 1.00 98.56 96 ILE A CA 1
ATOM 794 C C . ILE A 1 96 ? 2.665 3.159 -3.100 1.00 98.56 96 ILE A C 1
ATOM 796 O O . ILE A 1 96 ? 1.750 3.962 -3.306 1.00 98.56 96 ILE A O 1
ATOM 800 N N . LEU A 1 97 ? 3.194 2.962 -1.889 1.00 98.31 97 LEU A N 1
ATOM 801 C CA . LEU A 1 97 ? 2.691 3.599 -0.673 1.00 98.31 97 LEU A CA 1
ATOM 802 C C . LEU A 1 97 ? 2.897 5.113 -0.717 1.00 98.31 97 LEU A C 1
ATOM 804 O O . LEU A 1 97 ? 1.977 5.864 -0.389 1.00 98.31 97 LEU A O 1
ATOM 808 N N . TYR A 1 98 ? 4.065 5.564 -1.179 1.00 97.56 98 TYR A N 1
ATOM 809 C CA . TYR A 1 98 ? 4.370 6.985 -1.278 1.00 97.56 98 TYR A CA 1
ATOM 810 C C . TYR A 1 98 ? 3.487 7.682 -2.315 1.00 97.56 98 TYR A C 1
ATOM 812 O O . TYR A 1 98 ? 2.849 8.685 -1.997 1.00 97.56 98 TYR A O 1
ATOM 820 N N . ILE A 1 99 ? 3.383 7.137 -3.533 1.00 97.69 99 ILE A N 1
ATOM 821 C CA . ILE A 1 99 ? 2.545 7.716 -4.597 1.00 97.69 99 ILE A CA 1
ATOM 822 C C . ILE A 1 99 ? 1.083 7.765 -4.149 1.00 97.69 99 ILE A C 1
ATOM 824 O O . ILE A 1 99 ? 0.378 8.742 -4.417 1.00 97.69 99 ILE A O 1
ATOM 828 N N . TRP A 1 100 ? 0.606 6.726 -3.455 1.00 97.75 100 TRP A N 1
ATOM 829 C CA . TRP A 1 100 ? -0.750 6.726 -2.920 1.00 97.75 100 TRP A CA 1
ATOM 830 C C . TRP A 1 100 ? -0.948 7.833 -1.881 1.00 97.75 100 TRP A C 1
ATOM 832 O O . TRP A 1 100 ? -1.906 8.601 -1.997 1.00 97.75 100 TRP A O 1
ATOM 842 N N . ALA A 1 101 ? -0.036 7.957 -0.916 1.00 96.44 101 ALA A N 1
ATOM 843 C CA . ALA A 1 101 ? -0.104 8.960 0.142 1.00 96.44 101 ALA A CA 1
ATOM 844 C C . ALA A 1 101 ? -0.005 10.394 -0.400 1.00 96.44 101 ALA A C 1
ATOM 846 O O . ALA A 1 101 ? -0.811 11.244 -0.027 1.00 96.44 101 ALA A O 1
ATOM 847 N N . ALA A 1 102 ? 0.915 10.651 -1.335 1.00 94.44 102 ALA A N 1
ATOM 848 C CA . ALA A 1 102 ? 1.092 11.957 -1.969 1.00 94.44 102 ALA A CA 1
ATOM 849 C C . ALA A 1 102 ? -0.177 12.420 -2.707 1.00 94.44 102 ALA A C 1
ATOM 851 O O . ALA A 1 102 ? -0.535 13.595 -2.670 1.00 94.44 102 ALA A O 1
ATOM 852 N N . ARG A 1 103 ? -0.907 11.485 -3.328 1.00 94.88 103 ARG A N 1
ATOM 853 C CA . ARG A 1 103 ? -2.184 11.759 -4.009 1.00 94.88 103 ARG A CA 1
ATOM 854 C C . ARG A 1 103 ? -3.393 11.807 -3.073 1.00 94.88 103 ARG A C 1
ATOM 856 O O . ARG A 1 103 ? -4.473 12.209 -3.500 1.00 94.88 103 ARG A O 1
ATOM 863 N N . ASN A 1 104 ? -3.231 11.404 -1.816 1.00 94.00 104 ASN A N 1
ATOM 864 C CA . ASN A 1 104 ? -4.281 11.385 -0.804 1.00 94.00 104 ASN A CA 1
ATOM 865 C C . ASN A 1 104 ? -3.782 12.074 0.476 1.00 94.00 104 ASN A C 1
ATOM 867 O O . ASN A 1 104 ? -3.670 11.404 1.498 1.00 94.00 104 ASN A O 1
ATOM 871 N N . PRO A 1 105 ? -3.525 13.400 0.465 1.00 89.00 105 PRO A N 1
ATOM 872 C CA . PRO A 1 105 ? -2.875 14.121 1.572 1.00 89.00 105 PRO A CA 1
ATOM 873 C C . PRO A 1 105 ? -3.656 14.068 2.892 1.00 89.00 105 PRO A C 1
ATOM 875 O O . PRO A 1 105 ? -3.108 14.306 3.964 1.00 89.00 105 PRO A O 1
ATOM 878 N N . THR A 1 106 ? -4.942 13.729 2.828 1.00 89.12 106 THR A N 1
ATOM 879 C CA . THR A 1 106 ? -5.719 13.278 3.980 1.00 89.12 106 THR A CA 1
ATOM 880 C C . THR A 1 106 ? -6.382 11.960 3.581 1.00 89.12 106 THR A C 1
ATOM 882 O O . THR A 1 106 ? -7.279 11.965 2.724 1.00 89.12 106 THR A O 1
ATOM 885 N N . PRO A 1 107 ? -5.928 10.820 4.132 1.00 90.25 107 PRO A N 1
ATOM 886 C CA . PRO A 1 107 ? -5.139 10.681 5.369 1.00 90.25 107 PRO A CA 1
ATOM 887 C C . PRO A 1 107 ? -3.607 10.818 5.264 1.00 90.25 107 PRO A C 1
ATOM 889 O O . PRO A 1 107 ? -2.957 10.975 6.290 1.00 90.25 107 PRO A O 1
ATOM 892 N N . GLY A 1 108 ? -3.022 10.760 4.069 1.00 93.62 108 GLY A N 1
ATOM 893 C CA . GLY A 1 108 ? -1.592 10.501 3.897 1.00 93.62 108 GLY A CA 1
ATOM 894 C C . GLY A 1 108 ? -1.248 9.042 4.215 1.00 93.62 108 GLY A C 1
ATOM 895 O O . GLY A 1 108 ? -2.131 8.185 4.263 1.00 93.62 108 GLY A O 1
ATOM 896 N N . TYR A 1 109 ? 0.034 8.740 4.421 1.00 96.38 109 TYR A N 1
ATOM 897 C CA . TYR A 1 109 ? 0.443 7.409 4.870 1.00 96.38 109 TYR A CA 1
ATOM 898 C C . TYR A 1 109 ? 0.154 7.234 6.366 1.00 96.38 109 TYR A C 1
ATOM 900 O O . TYR A 1 109 ? 0.497 8.089 7.179 1.00 96.38 109 TYR A O 1
ATOM 908 N N . VAL A 1 110 ? -0.455 6.105 6.720 1.00 95.62 110 VAL A N 1
ATOM 909 C CA . VAL A 1 110 ? -0.721 5.691 8.100 1.00 95.62 110 VAL A CA 1
ATOM 910 C C . VAL A 1 110 ? -0.251 4.249 8.242 1.00 95.62 110 VAL A C 1
ATOM 912 O O . VAL A 1 110 ? -0.532 3.420 7.371 1.00 95.62 110 VAL A O 1
ATOM 915 N N . GLN A 1 111 ? 0.454 3.950 9.334 1.00 95.12 111 GLN A N 1
ATOM 916 C CA . GLN A 1 111 ? 0.905 2.592 9.634 1.00 95.12 111 GLN A CA 1
ATOM 917 C C . GLN A 1 111 ? -0.289 1.620 9.607 1.00 95.12 111 GLN A C 1
ATOM 919 O O . GLN A 1 111 ? -1.363 1.921 10.131 1.00 95.12 111 GLN A O 1
ATOM 924 N N . GLY A 1 112 ? -0.108 0.473 8.955 1.00 93.75 112 GLY A N 1
ATOM 925 C CA . GLY A 1 112 ? -1.154 -0.506 8.652 1.00 93.75 112 GLY A CA 1
ATOM 926 C C . GLY A 1 112 ? -1.600 -0.488 7.186 1.00 93.75 112 GLY A C 1
ATOM 927 O O . GLY A 1 112 ? -2.096 -1.494 6.684 1.00 93.75 112 GLY A O 1
ATOM 928 N N . ILE A 1 113 ? -1.385 0.609 6.443 1.00 97.25 113 ILE A N 1
ATOM 929 C CA . ILE A 1 113 ? -1.635 0.621 4.987 1.00 97.25 113 ILE A CA 1
ATOM 930 C C . ILE A 1 113 ? -0.633 -0.286 4.253 1.00 97.25 113 ILE A C 1
ATOM 932 O O . ILE A 1 113 ? -0.999 -0.961 3.289 1.00 97.25 113 ILE A O 1
ATOM 936 N N . ASN A 1 114 ? 0.612 -0.347 4.734 1.00 97.75 114 ASN A N 1
ATOM 937 C CA . ASN A 1 114 ? 1.630 -1.301 4.289 1.00 97.75 114 ASN A CA 1
ATOM 938 C C . ASN A 1 114 ? 1.123 -2.755 4.372 1.00 97.75 114 ASN A C 1
ATOM 940 O O . ASN A 1 114 ? 1.343 -3.527 3.439 1.00 97.75 114 ASN A O 1
ATOM 944 N N . ASP A 1 115 ? 0.368 -3.099 5.419 1.00 96.81 115 ASP A N 1
ATOM 945 C CA . ASP A 1 115 ? -0.174 -4.447 5.605 1.00 96.81 115 ASP A CA 1
ATOM 946 C C . ASP A 1 115 ? -1.328 -4.753 4.643 1.00 96.81 115 ASP A C 1
ATOM 948 O O . ASP A 1 115 ? -1.477 -5.887 4.201 1.00 96.81 115 ASP A O 1
ATOM 952 N N . ILE A 1 116 ? -2.119 -3.749 4.244 1.00 96.94 116 ILE A N 1
ATOM 953 C CA . ILE A 1 116 ? -3.160 -3.923 3.213 1.00 96.94 116 ILE A CA 1
ATOM 954 C C . ILE A 1 116 ? -2.543 -4.167 1.833 1.00 96.94 116 ILE A C 1
ATOM 956 O O . ILE A 1 116 ? -3.145 -4.832 0.989 1.00 96.94 116 ILE A O 1
ATOM 960 N N . LEU A 1 117 ? -1.350 -3.631 1.572 1.00 98.06 117 LEU A N 1
ATOM 961 C CA . LEU A 1 117 ? -0.672 -3.810 0.292 1.00 98.06 117 LEU A CA 1
ATOM 962 C C . LEU A 1 117 ? -0.159 -5.249 0.099 1.00 98.06 117 LEU A C 1
ATOM 964 O O . LEU A 1 117 ? -0.172 -5.763 -1.024 1.00 98.06 117 LEU A O 1
ATOM 968 N N . THR A 1 118 ? 0.270 -5.919 1.171 1.00 96.75 118 THR A N 1
ATOM 969 C CA . THR A 1 118 ? 0.995 -7.199 1.077 1.00 96.75 118 THR A CA 1
ATOM 970 C C . THR A 1 118 ? 0.222 -8.330 0.390 1.00 96.75 118 THR A C 1
ATOM 972 O O . THR A 1 118 ? 0.829 -9.012 -0.446 1.00 96.75 118 THR A O 1
ATOM 975 N N . PRO A 1 119 ? -1.100 -8.531 0.596 1.00 95.50 119 PRO A N 1
ATOM 976 C CA . PRO A 1 119 ? -1.827 -9.605 -0.071 1.00 95.50 119 PRO A CA 1
ATOM 977 C C . PRO A 1 119 ? -1.905 -9.392 -1.585 1.00 95.50 119 PRO A C 1
ATOM 979 O O . PRO A 1 119 ? -1.865 -10.366 -2.339 1.00 95.50 119 PRO A O 1
ATOM 982 N N . PHE A 1 120 ? -1.976 -8.138 -2.049 1.00 96.19 120 PHE A N 1
ATOM 983 C CA . PHE A 1 120 ? -1.979 -7.828 -3.480 1.00 96.19 120 PHE A CA 1
ATOM 984 C C . PHE A 1 120 ? -0.634 -8.152 -4.118 1.00 96.19 120 PHE A C 1
ATOM 986 O O . PHE A 1 120 ? -0.607 -8.825 -5.148 1.00 96.19 120 PHE A O 1
ATOM 993 N N . VAL A 1 121 ? 0.467 -7.745 -3.479 1.00 96.62 121 VAL A N 1
ATOM 994 C CA . VAL A 1 121 ? 1.828 -8.051 -3.943 1.00 96.62 121 VAL A CA 1
ATOM 995 C C . VAL A 1 121 ? 2.018 -9.565 -4.063 1.00 96.62 121 VAL A C 1
ATOM 997 O O . VAL A 1 121 ? 2.371 -10.056 -5.135 1.00 96.62 121 VAL A O 1
ATOM 1000 N N . VAL A 1 122 ? 1.679 -10.328 -3.018 1.00 94.94 122 VAL A N 1
ATOM 1001 C CA . VAL A 1 122 ? 1.795 -11.797 -3.017 1.00 94.94 122 VAL A CA 1
ATOM 1002 C C . VAL A 1 122 ? 0.974 -12.427 -4.140 1.00 94.94 122 VAL A C 1
ATOM 1004 O O . VAL A 1 122 ? 1.497 -13.216 -4.926 1.00 94.94 122 VAL A O 1
ATOM 1007 N N . ILE A 1 123 ? -0.314 -12.091 -4.234 1.00 94.00 123 ILE A N 1
ATOM 1008 C CA . ILE A 1 123 ? -1.226 -12.730 -5.189 1.00 94.00 123 ILE A CA 1
ATOM 1009 C C . ILE A 1 123 ? -0.828 -12.415 -6.639 1.00 94.00 123 ILE A C 1
ATOM 1011 O O . ILE A 1 123 ? -0.912 -13.300 -7.496 1.00 94.00 123 ILE A O 1
ATOM 1015 N N . LEU A 1 124 ? -0.387 -11.187 -6.924 1.00 94.50 124 LEU A N 1
ATOM 1016 C CA . LEU A 1 124 ? 0.037 -10.774 -8.263 1.00 94.50 124 LEU A CA 1
ATOM 1017 C C . LEU A 1 124 ? 1.361 -11.432 -8.672 1.00 94.50 124 LEU A C 1
ATOM 1019 O O . LEU A 1 124 ? 1.444 -11.964 -9.781 1.00 94.50 124 LEU A O 1
ATOM 1023 N N . LEU A 1 125 ? 2.354 -11.483 -7.777 1.00 94.50 125 LEU A N 1
ATOM 1024 C CA . LEU A 1 125 ? 3.631 -12.159 -8.036 1.00 94.50 125 LEU A CA 1
ATOM 1025 C C . LEU A 1 125 ? 3.435 -13.658 -8.280 1.00 94.50 125 LEU A C 1
ATOM 1027 O O . LEU A 1 125 ? 3.920 -14.187 -9.277 1.00 94.50 125 LEU A O 1
ATOM 1031 N N . GLN A 1 126 ? 2.638 -14.330 -7.443 1.00 93.12 126 GLN A N 1
ATOM 1032 C CA . GLN A 1 126 ? 2.283 -15.740 -7.642 1.00 93.12 126 GLN A CA 1
ATOM 1033 C C . GLN A 1 126 ? 1.615 -15.993 -8.993 1.00 93.12 126 GLN A C 1
ATOM 1035 O O . GLN A 1 126 ? 1.843 -17.015 -9.637 1.00 93.12 126 GLN A O 1
ATOM 1040 N N . ALA A 1 127 ? 0.746 -15.084 -9.429 1.00 90.19 127 ALA A N 1
ATOM 1041 C CA . ALA A 1 127 ? 0.025 -15.247 -10.682 1.00 90.19 127 ALA A CA 1
ATOM 1042 C C . ALA A 1 127 ? 0.897 -15.031 -11.914 1.00 90.19 127 ALA A C 1
ATOM 1044 O O . ALA A 1 127 ? 0.652 -15.684 -12.932 1.00 90.19 127 ALA A O 1
ATOM 1045 N N . LYS A 1 128 ? 1.883 -14.136 -11.808 1.00 90.75 128 LYS A N 1
ATOM 1046 C CA . LYS A 1 128 ? 2.894 -13.897 -12.835 1.00 90.75 128 LYS A CA 1
ATOM 1047 C C . LYS A 1 128 ? 3.889 -15.052 -12.923 1.00 90.75 128 LYS A C 1
ATOM 1049 O O . LYS A 1 128 ? 4.004 -15.630 -13.996 1.00 90.75 128 LYS A O 1
ATOM 1054 N N . ALA A 1 129 ? 4.485 -15.464 -11.803 1.00 91.56 129 ALA A N 1
ATOM 1055 C CA . ALA A 1 129 ? 5.427 -16.586 -11.765 1.00 91.56 129 ALA A CA 1
ATOM 1056 C C . ALA A 1 129 ? 4.760 -17.948 -12.026 1.00 91.56 129 ALA A C 1
ATOM 1058 O O . ALA A 1 129 ? 5.390 -18.876 -12.518 1.00 91.56 129 ALA A O 1
ATOM 1059 N N . GLY A 1 130 ? 3.481 -18.105 -11.669 1.00 91.31 130 GLY A N 1
ATOM 1060 C CA . GLY A 1 130 ? 2.803 -19.403 -11.705 1.00 91.31 130 GLY A CA 1
ATOM 1061 C C . GLY A 1 130 ? 3.252 -20.367 -10.599 1.00 91.31 130 GLY A C 1
ATOM 1062 O O . GLY A 1 130 ? 2.961 -21.558 -10.692 1.00 91.31 130 GLY A O 1
ATOM 1063 N N . LEU A 1 131 ? 3.917 -19.858 -9.558 1.00 92.06 131 LEU A N 1
ATOM 1064 C CA . LEU A 1 131 ? 4.530 -20.626 -8.472 1.00 92.06 131 LEU A CA 1
ATOM 1065 C C . LEU A 1 131 ? 3.913 -20.279 -7.101 1.00 92.06 131 LEU A C 1
ATOM 1067 O O . LEU A 1 131 ? 3.364 -19.185 -6.919 1.00 92.06 131 LEU A O 1
ATOM 1071 N N . PRO A 1 132 ? 3.995 -21.183 -6.104 1.00 90.88 132 PRO A N 1
ATOM 1072 C CA . PRO A 1 132 ? 3.750 -20.844 -4.702 1.00 90.88 132 PRO A CA 1
ATOM 1073 C C . PRO A 1 132 ? 4.690 -19.731 -4.228 1.00 90.88 132 PRO A C 1
ATOM 1075 O O . PRO A 1 132 ? 5.832 -19.676 -4.654 1.00 90.88 132 PRO A O 1
ATOM 1078 N N . ILE A 1 133 ? 4.245 -18.870 -3.301 1.00 91.12 133 ILE A N 1
ATOM 1079 C CA . ILE A 1 133 ? 4.988 -17.640 -2.944 1.00 91.12 133 ILE A CA 1
ATOM 1080 C C . ILE A 1 133 ? 6.362 -17.950 -2.345 1.00 91.12 133 ILE A C 1
ATOM 1082 O O . ILE A 1 133 ? 7.319 -17.234 -2.595 1.00 91.12 133 ILE A O 1
ATOM 1086 N N . LYS A 1 134 ? 6.457 -19.060 -1.609 1.00 89.88 134 LYS A N 1
ATOM 1087 C CA . LYS A 1 134 ? 7.698 -19.576 -1.024 1.00 89.88 134 LYS A CA 1
ATOM 1088 C C . LYS A 1 134 ? 8.768 -19.937 -2.065 1.00 89.88 134 LYS A C 1
ATOM 1090 O O . LYS A 1 134 ? 9.940 -19.963 -1.724 1.00 89.88 134 LYS A O 1
ATOM 1095 N N . ASP A 1 135 ? 8.349 -20.217 -3.299 1.00 91.88 135 ASP A N 1
ATOM 1096 C CA . ASP A 1 135 ? 9.211 -20.634 -4.407 1.00 91.88 135 ASP A CA 1
ATOM 1097 C C . ASP A 1 135 ? 9.421 -19.479 -5.411 1.00 91.88 135 ASP A C 1
ATOM 1099 O O . ASP A 1 135 ? 10.099 -19.645 -6.422 1.00 91.88 135 ASP A O 1
ATOM 1103 N N . VAL A 1 136 ? 8.821 -18.306 -5.167 1.00 93.19 136 VAL A N 1
ATOM 1104 C CA . VAL A 1 136 ? 8.974 -17.116 -6.012 1.00 93.19 136 VAL A CA 1
ATOM 1105 C C . VAL A 1 136 ? 10.275 -16.409 -5.640 1.00 93.19 136 VAL A C 1
ATOM 1107 O O . VAL A 1 136 ? 10.377 -15.827 -4.562 1.00 93.19 136 VAL A O 1
ATOM 1110 N N . ASN A 1 137 ? 11.236 -16.401 -6.564 1.00 92.81 137 ASN A N 1
ATOM 1111 C CA . ASN A 1 137 ? 12.418 -15.552 -6.480 1.00 92.81 137 ASN A CA 1
ATOM 1112 C C . ASN A 1 137 ? 12.252 -14.342 -7.406 1.00 92.81 137 ASN A C 1
ATOM 1114 O O . ASN A 1 137 ? 12.250 -14.472 -8.626 1.00 92.81 137 ASN A O 1
ATOM 1118 N N . VAL A 1 138 ? 12.096 -13.161 -6.818 1.00 92.38 138 VAL A N 1
ATOM 1119 C CA . VAL A 1 138 ? 11.921 -11.903 -7.558 1.00 92.38 138 VAL A CA 1
ATOM 1120 C C . VAL A 1 138 ? 13.220 -11.385 -8.162 1.00 92.38 138 VAL A C 1
ATOM 1122 O O . VAL A 1 138 ? 13.162 -10.537 -9.042 1.00 92.38 138 VAL A O 1
ATOM 1125 N N . ASP A 1 139 ? 14.372 -11.875 -7.710 1.00 89.88 139 ASP A N 1
ATOM 1126 C CA . ASP A 1 139 ? 15.690 -11.502 -8.231 1.00 89.88 139 ASP A CA 1
ATOM 1127 C C . ASP A 1 139 ? 16.130 -12.419 -9.388 1.00 89.88 139 ASP A C 1
ATOM 1129 O O . ASP A 1 139 ? 17.136 -12.164 -10.043 1.00 89.88 139 ASP A O 1
ATOM 1133 N N . ASP A 1 140 ? 15.348 -13.461 -9.686 1.00 90.31 140 ASP A N 1
ATOM 1134 C CA . ASP A 1 140 ? 15.524 -14.294 -10.872 1.00 90.31 140 ASP A CA 1
ATOM 1135 C C . ASP A 1 140 ? 14.927 -13.595 -12.106 1.00 90.31 140 ASP A C 1
ATOM 1137 O O . ASP A 1 140 ? 13.709 -13.554 -12.306 1.00 90.31 140 ASP A O 1
ATOM 1141 N N . GLU A 1 141 ? 15.797 -13.052 -12.958 1.00 88.12 141 GLU A N 1
ATOM 1142 C CA . GLU A 1 141 ? 15.410 -12.370 -14.200 1.00 88.12 141 GLU A CA 1
ATOM 1143 C C . GLU A 1 141 ? 14.684 -13.286 -15.199 1.00 88.12 141 GLU A C 1
ATOM 1145 O O . GLU A 1 141 ? 13.970 -12.794 -16.075 1.00 88.12 141 GLU A O 1
ATOM 1150 N N . THR A 1 142 ? 14.816 -14.613 -15.070 1.00 89.00 142 THR A N 1
ATOM 1151 C CA . THR A 1 142 ? 14.065 -15.567 -15.901 1.00 89.00 142 THR A CA 1
ATOM 1152 C C . THR A 1 142 ? 12.607 -15.697 -15.464 1.00 89.00 142 THR A C 1
ATOM 1154 O O . THR A 1 142 ? 11.754 -16.047 -16.282 1.00 89.00 142 THR A O 1
ATOM 1157 N N . LEU A 1 143 ? 12.311 -15.387 -14.195 1.00 88.56 143 LEU A N 1
ATOM 1158 C CA . LEU A 1 143 ? 10.956 -15.370 -13.647 1.00 88.56 143 LEU A CA 1
ATOM 1159 C C . LEU A 1 143 ? 10.289 -14.003 -13.795 1.00 88.56 143 LEU A C 1
ATOM 1161 O O . LEU A 1 143 ? 9.078 -13.950 -14.021 1.00 88.56 143 LEU A O 1
ATOM 1165 N N . PHE A 1 144 ? 11.051 -12.914 -13.655 1.00 93.50 144 PHE A N 1
ATOM 1166 C CA . PHE A 1 144 ? 10.518 -11.560 -13.762 1.00 93.50 144 PHE A CA 1
ATOM 1167 C C . PHE A 1 144 ? 11.451 -10.600 -14.493 1.00 93.50 144 PHE A C 1
ATOM 1169 O O . PHE A 1 144 ? 12.506 -10.207 -13.988 1.00 93.50 144 PHE A O 1
ATOM 1176 N N . SER A 1 145 ? 10.967 -10.085 -15.620 1.00 94.69 145 SER A N 1
ATOM 1177 C CA . SER A 1 145 ? 11.518 -8.865 -16.207 1.00 94.69 145 SER A CA 1
ATOM 1178 C C . SER A 1 145 ? 11.139 -7.621 -15.387 1.00 94.69 145 SER A C 1
ATOM 1180 O O . SER A 1 145 ? 10.095 -7.579 -14.726 1.00 94.69 145 SER A O 1
ATOM 1182 N N . ASP A 1 146 ? 11.927 -6.546 -15.498 1.00 93.31 146 ASP A N 1
ATOM 1183 C CA . ASP A 1 146 ? 11.580 -5.241 -14.905 1.00 93.31 146 ASP A CA 1
ATOM 1184 C C . ASP A 1 146 ? 10.213 -4.732 -15.382 1.00 93.31 146 ASP A C 1
ATOM 1186 O O . ASP A 1 146 ? 9.446 -4.134 -14.625 1.00 93.31 146 ASP A O 1
ATOM 1190 N N . GLY A 1 147 ? 9.879 -5.010 -16.646 1.00 94.25 147 GLY A N 1
ATOM 1191 C CA . GLY A 1 147 ? 8.581 -4.680 -17.221 1.00 94.25 147 GLY A CA 1
ATOM 1192 C C . GLY A 1 147 ? 7.433 -5.379 -16.495 1.00 94.25 147 GLY A C 1
ATOM 1193 O O . GLY A 1 147 ? 6.425 -4.740 -16.199 1.00 94.25 147 GLY A O 1
ATOM 1194 N N . GLU A 1 148 ? 7.584 -6.662 -16.171 1.00 93.50 148 GLU A N 1
ATOM 1195 C CA . GLU A 1 148 ? 6.563 -7.439 -15.465 1.00 93.50 148 GLU A CA 1
ATOM 1196 C C . GLU A 1 148 ? 6.417 -7.035 -14.004 1.00 93.50 148 GLU A C 1
ATOM 1198 O O . GLU A 1 148 ? 5.285 -6.937 -13.526 1.00 93.50 148 GLU A O 1
ATOM 1203 N N . LEU A 1 149 ? 7.520 -6.739 -13.310 1.00 95.94 149 LEU A N 1
ATOM 1204 C CA . LEU A 1 149 ? 7.444 -6.183 -11.959 1.00 95.94 149 LEU A CA 1
ATOM 1205 C C . LEU A 1 149 ? 6.756 -4.818 -11.955 1.00 95.94 149 LEU A C 1
ATOM 1207 O O . LEU A 1 149 ? 5.941 -4.563 -11.076 1.00 95.94 149 LEU A O 1
ATOM 1211 N N . MET A 1 150 ? 6.992 -3.978 -12.965 1.00 96.19 150 MET A N 1
ATOM 1212 C CA . MET A 1 150 ? 6.290 -2.700 -13.106 1.00 96.19 150 MET A CA 1
ATOM 1213 C C . MET A 1 150 ? 4.783 -2.877 -13.361 1.00 96.19 150 MET A C 1
ATOM 1215 O O . MET A 1 150 ? 3.968 -2.058 -12.932 1.00 96.19 150 MET A O 1
ATOM 1219 N N . GLU A 1 151 ? 4.379 -3.941 -14.061 1.00 95.50 151 GLU A N 1
ATOM 1220 C CA . GLU A 1 151 ? 2.959 -4.286 -14.194 1.00 95.50 151 GLU A CA 1
ATOM 1221 C C . GLU A 1 151 ? 2.352 -4.726 -12.861 1.00 95.50 151 GLU A C 1
ATOM 1223 O O . GLU A 1 151 ? 1.273 -4.250 -12.514 1.00 95.50 151 GLU A O 1
ATOM 1228 N N . VAL A 1 152 ? 3.047 -5.591 -12.112 1.00 96.25 152 VAL A N 1
ATOM 1229 C CA . VAL A 1 152 ? 2.632 -6.022 -10.766 1.00 96.25 152 VAL A CA 1
ATOM 1230 C C . VAL A 1 152 ? 2.494 -4.820 -9.839 1.00 96.25 152 VAL A C 1
ATOM 1232 O O . VAL A 1 152 ? 1.473 -4.676 -9.170 1.00 96.25 152 VAL A O 1
ATOM 1235 N N . GLU A 1 153 ? 3.484 -3.933 -9.848 1.00 98.00 153 GLU A N 1
ATOM 1236 C CA . GLU A 1 153 ? 3.498 -2.707 -9.061 1.00 98.00 153 GLU A CA 1
ATOM 1237 C C . GLU A 1 153 ? 2.284 -1.827 -9.376 1.00 98.00 153 GLU A C 1
ATOM 1239 O O . GLU A 1 153 ? 1.553 -1.404 -8.477 1.00 98.00 153 GLU A O 1
ATOM 1244 N N . SER A 1 154 ? 2.021 -1.603 -10.666 1.00 97.75 154 SER A N 1
ATOM 1245 C CA . SER A 1 154 ? 0.872 -0.815 -11.098 1.00 97.75 154 SER A CA 1
ATOM 1246 C C . SER A 1 154 ? -0.455 -1.448 -10.695 1.00 97.75 154 SER A C 1
ATOM 1248 O O . SER A 1 154 ? -1.360 -0.729 -10.271 1.00 97.75 154 SER A O 1
ATOM 1250 N N . ASP A 1 155 ? -0.613 -2.757 -10.883 1.00 96.50 155 ASP A N 1
ATOM 1251 C CA . ASP A 1 155 ? -1.861 -3.443 -10.560 1.00 96.50 155 ASP A CA 1
ATOM 1252 C C . ASP A 1 155 ? -2.102 -3.397 -9.038 1.00 96.50 155 ASP A C 1
ATOM 1254 O O . ASP A 1 155 ? -3.211 -3.087 -8.595 1.00 96.50 155 ASP A O 1
ATOM 1258 N N . ALA A 1 156 ? -1.051 -3.594 -8.232 1.00 97.88 156 ALA A N 1
ATOM 1259 C CA . ALA A 1 156 ? -1.103 -3.497 -6.776 1.00 97.88 156 ALA A CA 1
ATOM 1260 C C . ALA A 1 156 ? -1.500 -2.090 -6.303 1.00 97.88 156 ALA A C 1
ATOM 1262 O O . ALA A 1 156 ? -2.374 -1.963 -5.444 1.00 97.88 156 ALA A O 1
ATOM 1263 N N . TYR A 1 157 ? -0.937 -1.034 -6.905 1.00 98.25 157 TYR A N 1
ATOM 1264 C CA . TYR A 1 157 ? -1.299 0.353 -6.599 1.00 98.25 157 TYR A CA 1
ATOM 1265 C C . TYR A 1 157 ? -2.798 0.613 -6.771 1.00 98.25 157 TYR A C 1
ATOM 1267 O O . TYR A 1 157 ? -3.443 1.210 -5.905 1.00 98.25 157 TYR A O 1
ATOM 1275 N N . TRP A 1 158 ? -3.383 0.161 -7.879 1.00 96.81 158 TRP A N 1
ATOM 1276 C CA . TRP A 1 158 ? -4.793 0.415 -8.161 1.00 96.81 158 TRP A CA 1
ATOM 1277 C C . TRP A 1 158 ? -5.738 -0.434 -7.311 1.00 96.81 158 TRP A C 1
ATOM 1279 O O . TRP A 1 158 ? -6.807 0.053 -6.936 1.00 96.81 158 TRP A O 1
ATOM 1289 N N . LEU A 1 159 ? -5.359 -1.674 -6.995 1.00 96.06 159 LEU A N 1
ATOM 1290 C CA . LEU A 1 159 ? -6.112 -2.529 -6.076 1.00 96.06 159 LEU A CA 1
ATOM 1291 C C . LEU A 1 159 ? -6.110 -1.946 -4.657 1.00 96.06 159 LEU A C 1
ATOM 1293 O O . LEU A 1 159 ? -7.177 -1.807 -4.056 1.00 96.06 159 LEU A O 1
ATOM 1297 N N . LEU A 1 160 ? -4.943 -1.508 -4.175 1.00 97.12 160 LEU A N 1
ATOM 1298 C CA . LEU A 1 160 ? -4.806 -0.792 -2.907 1.00 97.12 160 LEU A CA 1
ATOM 1299 C C . LEU A 1 160 ? -5.668 0.477 -2.901 1.00 97.12 160 LEU A C 1
ATOM 1301 O O . LEU A 1 160 ? -6.478 0.678 -1.997 1.00 97.12 160 LEU A O 1
ATOM 1305 N N . SER A 1 161 ? -5.542 1.305 -3.943 1.00 96.06 161 SER A N 1
ATOM 1306 C CA . SER A 1 161 ? -6.293 2.558 -4.082 1.00 96.06 161 SER A CA 1
ATOM 1307 C C . SER A 1 161 ? -7.798 2.339 -4.014 1.00 96.06 161 SER A C 1
ATOM 1309 O O . SER A 1 161 ? -8.515 3.127 -3.399 1.00 96.06 161 SER A O 1
ATOM 1311 N N . ARG A 1 162 ? -8.284 1.261 -4.636 1.00 94.50 162 ARG A N 1
ATOM 1312 C CA . ARG A 1 162 ? -9.697 0.909 -4.594 1.00 94.50 162 ARG A CA 1
ATOM 1313 C C . ARG A 1 162 ? -10.136 0.532 -3.184 1.00 94.50 162 ARG A C 1
ATOM 1315 O O . ARG A 1 162 ? -11.124 1.089 -2.721 1.00 94.50 162 ARG A O 1
ATOM 1322 N N . VAL A 1 163 ? -9.432 -0.376 -2.510 1.00 94.44 163 VAL A N 1
ATOM 1323 C CA . VAL A 1 163 ? -9.814 -0.782 -1.148 1.00 94.44 163 VAL A CA 1
ATOM 1324 C C . VAL A 1 163 ? -9.811 0.418 -0.212 1.00 94.44 163 VAL A C 1
ATOM 1326 O O . VAL A 1 163 ? -10.807 0.673 0.457 1.00 94.44 163 VAL A O 1
ATOM 1329 N N . LEU A 1 164 ? -8.746 1.220 -0.235 1.00 94.81 164 LEU A N 1
ATOM 1330 C CA . LEU A 1 164 ? -8.635 2.400 0.619 1.00 94.81 164 LEU A CA 1
ATOM 1331 C C . LEU A 1 164 ? -9.692 3.465 0.313 1.00 94.81 164 LEU A C 1
ATOM 1333 O O . LEU A 1 164 ? -10.043 4.229 1.205 1.00 94.81 164 LEU A O 1
ATOM 1337 N N . SER A 1 165 ? -10.236 3.515 -0.908 1.00 92.62 165 SER A N 1
ATOM 1338 C CA . SER A 1 165 ? -11.349 4.423 -1.212 1.00 92.62 165 SER A CA 1
ATOM 1339 C C . SER A 1 165 ? -12.637 4.065 -0.463 1.00 92.62 165 SER A C 1
ATOM 1341 O O . SER A 1 165 ? -13.406 4.968 -0.145 1.00 92.62 165 SER A O 1
ATOM 1343 N N . ASP A 1 166 ? -12.834 2.787 -0.122 1.00 91.88 166 ASP A N 1
ATOM 1344 C CA . ASP A 1 166 ? -14.021 2.309 0.596 1.00 91.88 166 ASP A CA 1
ATOM 1345 C C . ASP A 1 166 ? -13.859 2.393 2.132 1.00 91.88 166 ASP A C 1
ATOM 1347 O O . ASP A 1 166 ? -14.858 2.456 2.843 1.00 91.88 166 ASP A O 1
ATOM 1351 N N . ILE A 1 167 ? -12.620 2.437 2.646 1.00 92.62 167 ILE A N 1
ATOM 1352 C CA . ILE A 1 167 ? -12.299 2.509 4.091 1.00 92.62 167 ILE A CA 1
ATOM 1353 C C . ILE A 1 167 ? -11.504 3.769 4.470 1.00 92.62 167 ILE A C 1
ATOM 1355 O O . ILE A 1 167 ? -10.752 3.791 5.444 1.00 92.62 167 ILE A O 1
ATOM 1359 N N . LYS A 1 168 ? -11.617 4.837 3.675 1.00 89.62 168 LYS A N 1
ATOM 1360 C CA . LYS A 1 168 ? -10.794 6.050 3.826 1.00 89.62 168 LYS A CA 1
ATOM 1361 C C . LYS A 1 168 ? -10.907 6.670 5.222 1.00 89.62 168 LYS A C 1
ATOM 1363 O O . LYS A 1 168 ? -9.915 7.121 5.791 1.00 89.62 168 LYS A O 1
ATOM 1368 N N . ASP A 1 169 ? -12.112 6.666 5.778 1.00 92.38 169 ASP A N 1
ATOM 1369 C CA . ASP A 1 169 ? -12.474 7.177 7.103 1.00 92.38 169 ASP A CA 1
ATOM 1370 C C . ASP A 1 169 ? -11.822 6.414 8.270 1.00 92.38 169 ASP A C 1
ATOM 1372 O O . ASP A 1 169 ? -11.879 6.871 9.414 1.00 92.38 169 ASP A O 1
ATOM 1376 N N . TYR A 1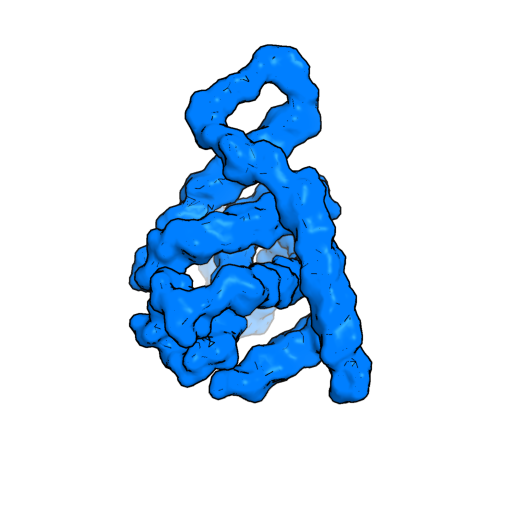 170 ? -11.195 5.265 8.004 1.00 93.31 170 TYR A N 1
ATOM 1377 C CA . TYR A 1 170 ? -10.471 4.482 9.009 1.00 93.31 170 TYR A CA 1
ATOM 1378 C C . TYR A 1 170 ? -9.081 5.079 9.252 1.00 93.31 170 TYR A C 1
ATOM 1380 O O . TYR A 1 170 ? -8.511 4.918 10.327 1.00 93.31 170 TYR A O 1
ATOM 1388 N N . TYR A 1 171 ? -8.560 5.807 8.262 1.00 93.00 171 TYR A N 1
ATOM 1389 C CA . TYR A 1 171 ? -7.213 6.370 8.264 1.00 93.00 171 TYR A CA 1
ATOM 1390 C C . TYR A 1 171 ? -7.205 7.894 8.393 1.00 93.00 171 TYR A C 1
ATOM 1392 O O . TYR A 1 171 ? -6.172 8.471 8.715 1.00 93.00 171 TYR A O 1
ATOM 1400 N N . THR A 1 172 ? -8.331 8.576 8.151 1.00 92.00 172 THR A N 1
ATOM 1401 C CA . THR A 1 172 ? -8.422 10.031 8.368 1.00 92.00 172 THR A CA 1
ATOM 1402 C C . THR A 1 172 ? -8.157 10.398 9.832 1.00 92.00 172 THR A C 1
ATOM 1404 O O . THR A 1 172 ? -8.466 9.587 10.708 1.00 92.00 172 THR A O 1
ATOM 1407 N N . PRO A 1 173 ? -7.660 11.616 10.127 1.00 90.81 173 PRO A N 1
ATOM 1408 C CA . PRO A 1 173 ? -7.434 12.068 11.499 1.00 90.81 173 PRO A CA 1
ATOM 1409 C C . PRO A 1 173 ? -8.647 11.827 12.410 1.00 90.81 173 PRO A C 1
ATOM 1411 O O . PRO A 1 173 ? -9.786 12.085 12.023 1.00 90.81 173 PRO A O 1
ATOM 1414 N N . GLY A 1 174 ? -8.396 11.290 13.605 1.00 90.06 174 GLY A N 1
ATOM 1415 C CA . GLY A 1 174 ? -9.438 10.873 14.552 1.00 90.06 174 GLY A CA 1
ATOM 1416 C C . GLY A 1 174 ? -10.085 9.512 14.255 1.00 90.06 174 GLY A C 1
ATOM 1417 O O . GLY A 1 174 ? -10.853 9.030 15.080 1.00 90.06 174 GLY A O 1
ATOM 1418 N N . GLN A 1 175 ? -9.773 8.883 13.117 1.00 91.25 175 GLN A N 1
ATOM 1419 C CA . GLN A 1 175 ? -10.210 7.536 12.718 1.00 91.25 175 GLN A CA 1
ATOM 1420 C C . GLN A 1 175 ? -11.711 7.258 12.963 1.00 91.25 175 GLN A C 1
ATOM 1422 O O . GLN A 1 175 ? -12.072 6.243 13.570 1.00 91.25 175 GLN A O 1
ATOM 1427 N N . PRO A 1 176 ? -12.626 8.134 12.501 1.00 93.94 176 PRO A N 1
ATOM 1428 C CA . PRO A 1 176 ? -14.055 8.025 12.801 1.00 93.94 176 PRO A CA 1
ATOM 1429 C C . PRO A 1 176 ? -14.683 6.711 12.312 1.00 93.94 176 PRO A C 1
ATOM 1431 O O . PRO A 1 176 ? -15.647 6.228 12.908 1.00 93.94 176 PRO A O 1
ATOM 1434 N N . GLY A 1 177 ? -14.152 6.113 11.243 1.00 93.38 177 GLY A N 1
ATOM 1435 C CA . GLY A 1 177 ? -14.608 4.807 10.773 1.00 93.38 177 GLY A CA 1
ATOM 1436 C C . GLY A 1 177 ? -14.282 3.669 11.741 1.00 93.38 177 GLY A C 1
ATOM 1437 O O . GLY A 1 177 ? -15.144 2.831 12.006 1.00 93.38 177 GLY A O 1
ATOM 1438 N N . ILE A 1 178 ? -13.091 3.695 12.351 1.00 93.56 178 ILE A N 1
ATOM 1439 C CA . ILE A 1 178 ? -12.692 2.727 13.383 1.00 93.56 178 ILE A CA 1
ATOM 1440 C C . ILE A 1 178 ? -13.559 2.889 14.631 1.00 93.56 178 ILE A C 1
ATOM 1442 O O . ILE A 1 178 ? -14.065 1.901 15.156 1.00 93.56 178 ILE A O 1
ATOM 1446 N N . GLN A 1 179 ? -13.818 4.126 15.065 1.00 94.94 179 GLN A N 1
ATOM 1447 C CA . GLN A 1 179 ? -14.698 4.384 16.209 1.00 94.94 179 GLN A CA 1
ATOM 1448 C C . GLN A 1 179 ? -16.107 3.812 15.986 1.00 94.94 179 GLN A C 1
ATOM 1450 O O . GLN A 1 179 ? -16.641 3.119 16.852 1.00 94.94 179 GLN A O 1
ATOM 1455 N N . ARG A 1 180 ? -16.694 4.023 14.797 1.00 96.06 180 ARG A N 1
ATOM 1456 C CA . ARG A 1 180 ? -17.988 3.419 14.433 1.00 96.06 180 ARG A CA 1
ATOM 1457 C C . ARG A 1 180 ? -17.947 1.893 14.443 1.00 96.06 180 ARG A C 1
ATOM 1459 O O . ARG A 1 180 ? -18.917 1.268 14.868 1.00 96.06 180 ARG A O 1
ATOM 1466 N N . LEU A 1 181 ? -16.853 1.294 13.972 1.00 94.88 181 LEU A N 1
ATOM 1467 C CA . LEU A 1 181 ? -16.684 -0.158 13.961 1.00 94.88 181 LEU A CA 1
ATOM 1468 C C . LEU A 1 181 ? -16.635 -0.724 15.386 1.00 94.88 181 LEU A C 1
ATOM 1470 O O . LEU A 1 181 ? -17.315 -1.709 15.661 1.00 94.88 181 LEU A O 1
ATOM 1474 N N . ILE A 1 182 ? -15.894 -0.077 16.291 1.00 94.75 182 ILE A N 1
ATOM 1475 C CA . ILE A 1 182 ? -15.793 -0.470 17.705 1.00 94.75 182 ILE A CA 1
ATOM 1476 C C . ILE A 1 182 ? -17.160 -0.385 18.387 1.00 94.75 182 ILE A C 1
ATOM 1478 O O . ILE A 1 182 ? -17.569 -1.336 19.049 1.00 94.75 182 ILE A O 1
ATOM 1482 N N . LEU A 1 183 ? -17.905 0.706 18.181 1.00 94.69 183 LEU A N 1
ATOM 1483 C CA . LEU A 1 183 ? -19.257 0.848 18.732 1.00 94.69 183 LEU A CA 1
ATOM 1484 C C . LEU A 1 183 ? -20.196 -0.247 18.215 1.00 94.69 183 LEU A C 1
ATOM 1486 O O . LEU A 1 183 ? -20.908 -0.878 18.991 1.00 94.69 183 LEU A O 1
ATOM 1490 N N . ARG A 1 184 ? -20.144 -0.542 16.911 1.00 95.75 184 ARG A N 1
ATOM 1491 C CA . ARG A 1 184 ? -20.937 -1.625 16.322 1.00 95.75 184 ARG A CA 1
ATOM 1492 C C . ARG A 1 184 ? -20.545 -2.994 16.880 1.00 95.75 184 ARG A C 1
ATOM 1494 O O . ARG A 1 184 ? -21.422 -3.822 17.105 1.00 95.75 184 ARG A O 1
ATOM 1501 N N . LEU A 1 185 ? -19.252 -3.245 17.083 1.00 95.50 185 LEU A N 1
ATOM 1502 C CA . LEU A 1 185 ? -18.769 -4.484 17.687 1.00 95.50 185 LEU A CA 1
ATOM 1503 C C . LEU A 1 185 ? -19.282 -4.617 19.123 1.00 95.50 185 LEU A C 1
ATOM 1505 O O . LEU A 1 185 ? -19.824 -5.664 19.465 1.00 95.50 185 LEU A O 1
ATOM 1509 N N . LYS A 1 186 ? -19.197 -3.546 19.920 1.00 94.25 186 LYS A N 1
ATOM 1510 C CA . LYS A 1 186 ? -19.747 -3.490 21.279 1.00 94.25 186 LYS A CA 1
ATOM 1511 C C . LYS A 1 186 ? -21.237 -3.846 21.296 1.00 94.25 186 LYS A C 1
ATOM 1513 O O . LYS A 1 186 ? -21.650 -4.705 22.072 1.00 94.25 186 LYS A O 1
ATOM 1518 N N . ASP A 1 187 ? -22.026 -3.259 20.396 1.00 95.75 187 ASP A N 1
ATOM 1519 C CA . ASP A 1 187 ? -23.460 -3.552 20.283 1.00 95.75 187 ASP A CA 1
ATOM 1520 C C . ASP A 1 187 ? -23.741 -5.014 19.908 1.00 95.75 187 ASP A C 1
ATOM 1522 O O . ASP A 1 187 ? -24.695 -5.612 20.407 1.00 95.75 187 ASP A O 1
ATOM 1526 N N . ILE A 1 188 ? -22.929 -5.602 19.023 1.00 96.69 188 ILE A N 1
ATOM 1527 C CA . ILE A 1 188 ? -23.062 -7.010 18.628 1.00 96.69 188 ILE A CA 1
ATOM 1528 C C . ILE A 1 188 ? -22.724 -7.927 19.803 1.00 96.69 188 ILE A C 1
ATOM 1530 O O . ILE A 1 188 ? -23.513 -8.822 20.102 1.00 96.69 188 ILE A O 1
ATOM 1534 N N . VAL A 1 189 ? -21.597 -7.697 20.484 1.00 96.69 189 VAL A N 1
ATOM 1535 C CA . VAL A 1 189 ? -21.172 -8.510 21.635 1.00 96.69 189 VAL A CA 1
ATOM 1536 C C . VAL A 1 189 ? -22.234 -8.458 22.725 1.00 96.69 189 VAL A C 1
ATOM 1538 O O . VAL A 1 189 ? -22.682 -9.506 23.168 1.00 96.69 189 VAL A O 1
ATOM 1541 N N . LYS A 1 190 ? -22.756 -7.270 23.049 1.00 96.06 190 LYS A N 1
ATOM 1542 C CA . LYS A 1 190 ? -23.836 -7.114 24.031 1.00 96.06 190 LYS A CA 1
ATOM 1543 C C . LYS A 1 190 ? -25.099 -7.913 23.692 1.00 96.06 190 LYS A C 1
ATOM 1545 O O . LYS A 1 190 ? -25.773 -8.395 24.593 1.00 96.06 190 LYS A O 1
ATOM 1550 N N . ARG A 1 191 ? -25.439 -8.052 22.406 1.00 96.44 191 ARG A N 1
ATOM 1551 C CA . ARG A 1 191 ? -26.623 -8.811 21.958 1.00 96.44 191 ARG A CA 1
ATOM 1552 C C . ARG A 1 191 ? -26.406 -10.321 21.936 1.00 96.44 191 ARG A C 1
ATOM 1554 O O . ARG A 1 191 ? -27.374 -11.058 22.082 1.00 96.44 191 ARG A O 1
ATOM 1561 N N . VAL A 1 192 ? -25.183 -10.766 21.662 1.00 97.56 192 VAL A N 1
ATOM 1562 C CA . VAL A 1 192 ? -24.856 -12.190 21.486 1.00 97.56 192 VAL A CA 1
ATOM 1563 C C . VAL A 1 192 ? -24.410 -12.826 22.802 1.00 97.56 192 VAL A C 1
ATOM 1565 O O . VAL A 1 192 ? -24.794 -13.956 23.086 1.00 97.56 192 VAL A O 1
ATOM 1568 N N . ASP A 1 193 ? -23.627 -12.104 23.600 1.00 97.38 193 ASP A N 1
AT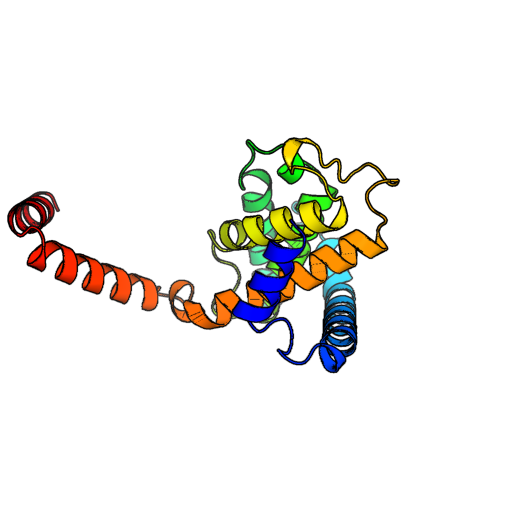OM 1569 C CA . ASP A 1 193 ? -23.057 -12.562 24.864 1.00 97.38 193 ASP A CA 1
ATOM 1570 C C . ASP A 1 193 ? -22.984 -11.402 25.870 1.00 97.38 193 ASP A C 1
ATOM 1572 O O . ASP A 1 193 ? -21.978 -10.701 26.010 1.00 97.38 193 ASP A O 1
ATOM 1576 N N . GLU A 1 194 ? -24.094 -11.188 26.574 1.00 96.31 194 GLU A N 1
ATOM 1577 C CA . GLU A 1 194 ? -24.220 -10.129 27.577 1.00 96.31 194 GLU A CA 1
ATOM 1578 C C . GLU A 1 194 ? -23.237 -10.311 28.741 1.00 96.31 194 GLU A C 1
ATOM 1580 O O . GLU A 1 194 ? -22.705 -9.327 29.248 1.00 96.31 194 GLU A O 1
ATOM 1585 N N . LYS A 1 195 ? -22.929 -11.559 29.128 1.00 96.88 195 LYS A N 1
ATOM 1586 C CA . LYS A 1 195 ? -21.981 -11.833 30.218 1.00 96.88 195 LYS A CA 1
ATOM 1587 C C . LYS A 1 195 ? -20.575 -11.382 29.847 1.00 96.88 195 LYS A C 1
ATOM 1589 O O . LYS A 1 195 ? -19.916 -10.735 30.658 1.00 96.88 195 LYS A O 1
ATOM 1594 N N . LEU A 1 196 ? -20.131 -11.703 28.629 1.00 95.75 196 LEU A N 1
ATOM 1595 C CA . LEU A 1 196 ? -18.851 -11.222 28.117 1.00 95.75 196 LEU A CA 1
ATOM 1596 C C . LEU A 1 196 ? -18.842 -9.694 28.011 1.00 95.75 196 LEU A C 1
ATOM 1598 O O . LEU A 1 196 ? -17.858 -9.068 28.390 1.00 95.75 196 LEU A O 1
ATOM 1602 N N . ALA A 1 197 ? -19.932 -9.093 27.528 1.00 94.56 197 ALA A N 1
ATOM 1603 C CA . ALA A 1 197 ? -20.035 -7.642 27.414 1.00 94.56 197 ALA A CA 1
ATOM 1604 C C . ALA A 1 197 ? -19.888 -6.938 28.772 1.00 94.56 197 ALA A C 1
ATOM 1606 O O . ALA A 1 197 ? -19.107 -5.997 28.867 1.00 94.56 197 ALA A O 1
ATOM 1607 N N . SER A 1 198 ? -20.584 -7.409 29.812 1.00 94.94 198 SER A N 1
ATOM 1608 C CA . SER A 1 198 ? -20.463 -6.858 31.167 1.00 94.94 198 SER A CA 1
ATOM 1609 C C . SER A 1 198 ? -19.061 -7.043 31.737 1.00 94.94 198 SER A C 1
ATOM 1611 O O . SER A 1 198 ? -18.488 -6.087 32.239 1.00 94.94 198 SER A O 1
ATOM 1613 N N . HIS A 1 199 ? -18.464 -8.229 31.579 1.00 96.00 199 HIS A N 1
ATOM 1614 C CA . HIS A 1 199 ? -17.096 -8.463 32.044 1.00 96.00 199 HIS A CA 1
ATOM 1615 C C . HIS A 1 199 ? -16.086 -7.504 31.394 1.00 96.00 199 HIS A C 1
ATOM 1617 O O . HIS A 1 199 ? -15.222 -6.974 32.080 1.00 96.00 199 HIS A O 1
ATOM 1623 N N . LEU A 1 200 ? -16.211 -7.233 30.090 1.00 93.88 200 LEU A N 1
ATOM 1624 C CA . LEU A 1 200 ? -15.344 -6.271 29.401 1.00 93.88 200 LEU A CA 1
ATOM 1625 C C . LEU A 1 200 ? -15.571 -4.821 29.854 1.00 93.88 200 LEU A C 1
ATOM 1627 O O . LEU A 1 200 ? -14.632 -4.036 29.812 1.00 93.88 200 LEU A O 1
ATOM 1631 N N . GLU A 1 201 ? -16.797 -4.447 30.235 1.00 91.56 201 GLU A N 1
ATOM 1632 C CA . GLU A 1 201 ? -17.089 -3.110 30.774 1.00 91.56 201 GLU A CA 1
ATOM 1633 C C . GLU A 1 201 ? -16.54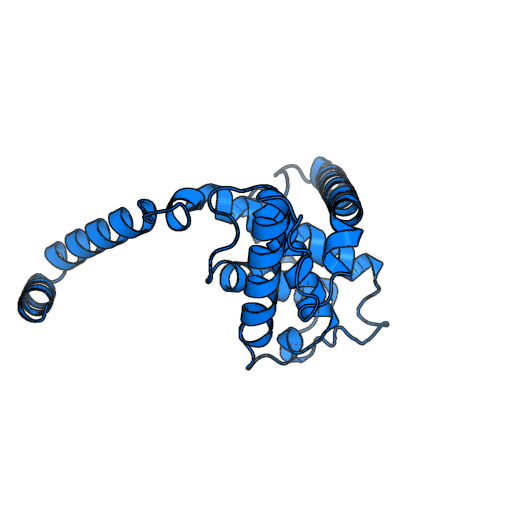1 -2.924 32.193 1.00 91.56 201 GLU A C 1
ATOM 1635 O O . GLU A 1 201 ? -16.127 -1.817 32.523 1.00 91.56 201 GLU A O 1
ATOM 1640 N N . ASP A 1 202 ? -16.505 -3.989 32.996 1.00 93.62 202 ASP A N 1
ATOM 1641 C CA . ASP A 1 202 ? -15.996 -3.957 34.372 1.00 93.62 202 ASP A CA 1
ATOM 1642 C C . ASP A 1 202 ? -14.454 -3.935 34.446 1.00 93.62 202 ASP A C 1
ATOM 1644 O O . ASP A 1 202 ? -13.893 -3.434 35.419 1.00 93.62 202 ASP A O 1
ATOM 1648 N N . GLU A 1 203 ? -13.763 -4.472 33.433 1.00 89.62 203 GLU A N 1
ATOM 1649 C CA . GLU A 1 203 ? -12.288 -4.539 33.354 1.00 89.62 203 GLU A CA 1
ATOM 1650 C C . GLU A 1 203 ? -11.644 -3.340 32.619 1.00 89.62 203 GLU A C 1
ATOM 1652 O O . GLU A 1 203 ? -10.422 -3.304 32.444 1.00 89.62 203 GLU A O 1
ATOM 1657 N N . MET A 1 204 ? -12.447 -2.376 32.152 1.00 71.00 204 MET A N 1
ATOM 1658 C CA . MET A 1 204 ? -11.992 -1.137 31.496 1.00 71.00 204 MET A CA 1
ATOM 1659 C C . MET A 1 204 ? -11.880 0.037 32.470 1.00 71.00 204 MET A C 1
ATOM 1661 O O . MET A 1 204 ? -10.899 0.803 32.321 1.00 71.00 204 MET A O 1
#

InterPro domains:
  IPR000195 Rab-GAP-TBC domain [PF00566] (2-203)
  IPR000195 Rab-GAP-TBC domain [PS50086] (1-204)
  IPR000195 Rab-GAP-TBC domain [SM00164] (1-204)
  IPR035969 Rab-GAP-TBC domain superfamily [SSF47923] (2-199)

Foldseek 3Di:
DLVVLVCLCVVLVVADPDPVCRVVSLVVLLVVLVVLCVVCVVVLPDDLPDDDPPPDDPLRVLLSVLLNVLLVQQCVAPVVQVVSVDPLVSSLLSSLLSSLQNVCVFVRDDPPLSNVLVVLLQVLLCNQQVDHSNPRDPPPCVSDDPVSSSSSSSSSSVSSNSVCVVLVLCRGPVRVVVVVVVVVVLVVCCVPPVPVSVVVVVVD

Radius of gyration: 19.81 Å; chains: 1; bounding box: 47×47×59 Å

Sequence (204 aa):
MKVRVKAWELALGYLPPRKEQQRSALDRKRREYRVLTREFADVFTLSTEETLPASATASQQQQYACLRQIRVDIPRTFSELSIFTSERIQKMMERILYIWAARNPTPGYVQGINDILTPFVVILLQAKAGLPIKDVNVDDETLFSDGELMEVESDAYWLLSRVLSDIKDYYTPGQPGIQRLILRLKDIVKRVDEKLASHLEDEM

pLDDT: mean 90.6, std 7.87, range [59.12, 98.56]